Protein AF-A0A238BR36-F1 (afdb_monomer)

Mean predicted aligned error: 13.57 Å

Sequence (181 aa):
MKYSMKCLKSLHLNPPTDDFFYQTAFPIQFAVTIIGNALTLSVLLNQSMRNRIVLAVSAERLLIIKFPFRSLKQYHALGSVITIFVILAFTLMLTCFHHFSYRCATLWVCNMTQVYMKCLPVTWNWTEFGLVPHYQPSERFAFYINMSVIANAFIGVIIPVFVVAFLNVYLIRLLQIRTEQ

Organism: NCBI:txid387005

pLDDT: mean 71.22, std 11.82, range [41.75, 90.25]

Secondary structure (DSSP, 8-state):
-TTTTS-GGG---S-HHHHHIIIIIHHHHHHHHHHHHHHHHHHHH-SSSTTTHHHHHHHHHHHHHHTT-----S-HHHHHHHHHHHHHHHHHHHHHHHHHHEEEEEEEETTTTEEEEEEEETTS-GGGGT-TT--PPPHHHHHHHHHHHHHHHIIIIIHHHHHHHHHHHHHHHHHHHHH--

Radius of gyration: 24.51 Å; Cα contacts (8 Å, |Δi|>4): 108; chains: 1; bounding box: 55×37×65 Å

Solvent-accessible surface area (backbone atoms only — not comparable to full-atom values): 10585 Å² total; per-residue (Å²): 96,82,54,29,73,46,38,73,89,76,57,77,83,68,62,78,68,57,56,50,45,61,73,49,52,46,56,53,54,50,51,53,49,50,53,53,51,48,51,52,49,55,49,71,72,37,85,86,65,54,84,54,67,48,48,54,61,45,43,54,54,40,43,69,68,37,61,81,58,86,78,75,79,94,72,49,68,67,57,48,52,52,49,52,50,51,52,50,53,51,51,47,62,58,48,51,56,62,70,71,40,48,45,74,48,81,42,51,21,39,74,71,74,38,83,45,77,49,73,43,55,57,81,53,74,56,66,68,73,50,48,82,81,68,82,74,67,51,70,69,55,46,51,48,54,54,51,42,56,51,48,39,50,42,64,71,46,50,50,54,52,51,52,52,51,52,47,52,53,51,46,53,55,54,49,54,60,61,72,80,107

Foldseek 3Di:
DVFAAADPVRCPPDDPVVCCCVVPVVVVVVVCVVVVVVVLVVQVPDPPNCDPPNCVVVVVVCCLVCLVPVDDPDPPDVVVVVVVVVVVVVVCVLCVLVVVQKDKDWANHNNNPDIDIDIDGLQDDVVVSVPPDDPRDDPVSVVVSVVSVVVCCCVVPVVSVVVSVVSVVVVVVVVVVVVVD

Nearest PDB structures (foldseek):
  8xgr-assembly1_R  TM=6.211E-01  e=1.715E+00  Homo sapiens
  8wz2-assembly1_R  TM=4.022E-01  e=5.453E+00  Homo sapiens
  9brq-assembly1_7  TM=1.878E-01  e=4.543E+00  Mus musculus

Structure (mmCIF, N/CA/C/O backbone):
data_AF-A0A238BR36-F1
#
_entry.id   AF-A0A238BR36-F1
#
loop_
_atom_site.group_PDB
_atom_site.id
_atom_site.type_symbol
_atom_site.label_atom_id
_atom_site.label_alt_id
_atom_site.label_comp_id
_atom_site.label_asym_id
_atom_site.label_entity_id
_atom_site.label_seq_id
_atom_site.pdbx_PDB_ins_code
_atom_site.Cartn_x
_atom_site.Cartn_y
_atom_site.Cartn_z
_atom_site.occupancy
_atom_site.B_iso_or_equiv
_atom_site.auth_seq_id
_atom_site.auth_comp_id
_atom_site.auth_asym_id
_atom_site.auth_atom_id
_atom_site.pdbx_PDB_model_num
ATOM 1 N N . MET A 1 1 ? 14.001 -0.538 -31.384 1.00 49.72 1 MET A N 1
ATOM 2 C CA . MET A 1 1 ? 14.193 0.887 -31.764 1.00 49.72 1 MET A CA 1
ATOM 3 C C . MET A 1 1 ? 12.895 1.687 -31.992 1.00 49.72 1 MET A C 1
ATOM 5 O O . MET A 1 1 ? 12.974 2.840 -32.390 1.00 49.72 1 MET A O 1
ATOM 9 N N . LYS A 1 2 ? 11.694 1.164 -31.688 1.00 57.66 2 LYS A N 1
ATOM 10 C CA . LYS A 1 2 ? 10.411 1.831 -32.013 1.00 57.66 2 LYS A CA 1
ATOM 11 C C . LYS A 1 2 ? 10.150 3.146 -31.243 1.00 57.66 2 LYS A C 1
ATOM 13 O O . LYS A 1 2 ? 9.408 3.993 -31.728 1.00 57.66 2 LYS A O 1
ATOM 18 N N . TYR A 1 3 ? 10.775 3.331 -30.073 1.00 60.66 3 TYR A N 1
ATOM 19 C CA . TYR A 1 3 ? 10.571 4.494 -29.192 1.00 60.66 3 TYR A CA 1
ATOM 20 C C . TYR A 1 3 ? 11.642 5.592 -29.299 1.00 60.66 3 TYR A C 1
ATOM 22 O O . TYR A 1 3 ? 11.365 6.728 -28.935 1.00 60.66 3 TYR A O 1
ATOM 30 N N . SER A 1 4 ? 12.831 5.297 -29.839 1.00 60.44 4 SER A N 1
ATOM 31 C CA . SER A 1 4 ? 13.950 6.260 -29.901 1.00 60.44 4 SER A CA 1
ATOM 32 C C . SER A 1 4 ? 13.667 7.462 -30.819 1.00 60.44 4 SER A C 1
ATOM 34 O O . SER A 1 4 ? 14.173 8.563 -30.609 1.00 60.44 4 SER A O 1
ATOM 36 N N . MET A 1 5 ? 12.793 7.269 -31.811 1.00 59.19 5 MET A N 1
ATOM 37 C CA . MET A 1 5 ? 12.455 8.278 -32.817 1.00 59.19 5 MET A CA 1
ATOM 38 C C . MET A 1 5 ? 11.311 9.215 -32.391 1.00 59.19 5 MET A C 1
ATOM 40 O O . MET A 1 5 ? 11.115 10.261 -33.002 1.00 59.19 5 MET A O 1
ATOM 44 N N . LYS A 1 6 ? 10.549 8.867 -31.344 1.00 72.50 6 LYS A N 1
ATOM 45 C CA . LYS A 1 6 ? 9.458 9.710 -30.834 1.00 72.50 6 LYS A CA 1
ATOM 46 C C . LYS A 1 6 ? 10.001 10.668 -29.773 1.00 72.50 6 LYS A C 1
ATOM 48 O O . LYS A 1 6 ? 10.778 10.256 -28.920 1.00 72.50 6 LYS A O 1
ATOM 53 N N . CYS A 1 7 ? 9.597 11.936 -29.818 1.00 71.88 7 CYS A N 1
ATOM 54 C CA . CYS A 1 7 ? 9.987 12.943 -28.823 1.00 71.88 7 CYS A CA 1
ATOM 55 C C . CYS A 1 7 ? 8.960 13.011 -27.679 1.00 71.88 7 CYS A C 1
ATOM 57 O O . CYS A 1 7 ? 7.790 12.665 -27.868 1.00 71.88 7 CYS A O 1
ATOM 59 N N . LEU A 1 8 ? 9.382 13.494 -26.503 1.00 69.25 8 LEU A N 1
ATOM 60 C CA . LEU A 1 8 ? 8.583 13.496 -25.267 1.00 69.25 8 LEU A CA 1
ATOM 61 C C . LEU A 1 8 ? 7.186 14.117 -25.448 1.00 69.25 8 LEU A C 1
ATOM 63 O O . LEU A 1 8 ? 6.194 13.573 -24.979 1.00 69.25 8 LEU A O 1
ATOM 67 N N . LYS A 1 9 ? 7.098 15.206 -26.219 1.00 6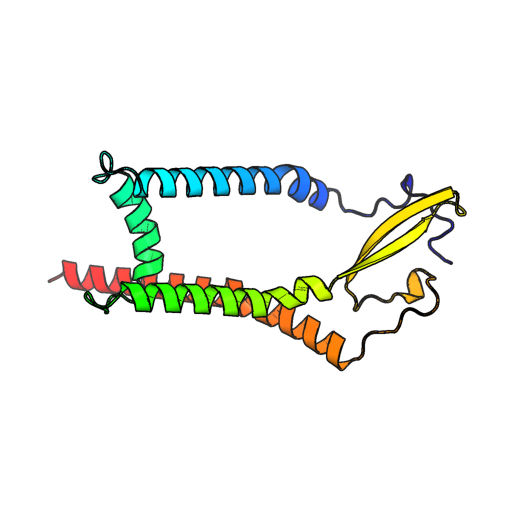5.25 9 LYS A N 1
ATOM 68 C CA . LYS A 1 9 ? 5.853 15.939 -26.505 1.00 65.25 9 LYS A CA 1
ATOM 69 C C . LYS A 1 9 ? 4.815 15.124 -27.294 1.00 65.25 9 LYS A C 1
ATOM 71 O O . LYS A 1 9 ? 3.630 15.420 -27.232 1.00 65.25 9 LYS A O 1
ATOM 76 N N . SER A 1 10 ? 5.254 14.104 -28.035 1.00 60.91 10 SER A N 1
ATOM 77 C CA . SER A 1 10 ? 4.385 13.186 -28.784 1.00 60.91 10 SER A CA 1
ATOM 78 C C . SER A 1 10 ? 4.021 11.931 -27.979 1.00 60.91 10 SER A C 1
ATOM 80 O O . SER A 1 10 ? 3.046 11.257 -28.312 1.00 60.91 10 SER A O 1
ATOM 82 N N . LEU A 1 11 ? 4.768 11.621 -26.914 1.00 63.41 11 LEU A N 1
ATOM 83 C CA . LEU A 1 11 ? 4.421 10.604 -25.922 1.00 63.41 11 LEU A CA 1
ATOM 84 C C . LEU A 1 11 ? 3.476 11.228 -24.876 1.00 63.41 11 LEU A C 1
ATOM 86 O O . LEU A 1 11 ? 3.848 11.450 -23.728 1.00 63.41 11 LEU A O 1
ATOM 90 N N . HIS A 1 12 ? 2.236 11.520 -25.266 1.00 55.22 12 HIS A N 1
ATOM 91 C CA . HIS A 1 12 ? 1.182 11.898 -24.319 1.00 55.22 12 HIS A CA 1
ATOM 92 C C . HIS A 1 12 ? 0.743 10.642 -23.542 1.00 55.22 12 HIS A C 1
ATOM 94 O O . HIS A 1 12 ? -0.234 9.986 -23.893 1.00 55.22 12 HIS A O 1
ATOM 100 N N . LEU A 1 13 ? 1.565 10.214 -22.578 1.00 57.53 13 LEU A N 1
ATOM 101 C CA . LEU A 1 13 ? 1.552 8.839 -22.057 1.00 57.53 13 LEU A CA 1
ATOM 102 C C . LEU A 1 13 ? 0.729 8.616 -20.782 1.00 57.53 13 LEU A C 1
ATOM 104 O O . LEU A 1 13 ? 0.684 7.479 -20.320 1.00 57.53 13 LEU A O 1
ATOM 108 N N . ASN A 1 14 ? 0.094 9.655 -20.237 1.00 55.59 14 ASN A N 1
ATOM 109 C CA . ASN A 1 14 ? -0.903 9.516 -19.177 1.00 55.59 14 ASN A CA 1
ATOM 110 C C . ASN A 1 14 ? -2.268 9.979 -19.711 1.00 55.59 14 ASN A C 1
ATOM 112 O O . ASN A 1 14 ? -2.334 11.028 -20.367 1.00 55.59 14 ASN A O 1
ATOM 116 N N . PRO A 1 15 ? -3.353 9.224 -19.468 1.00 58.53 15 PRO A N 1
ATOM 117 C CA . PRO A 1 15 ? -4.695 9.722 -19.714 1.00 58.53 15 PRO A CA 1
ATOM 118 C C . PRO A 1 15 ? -4.953 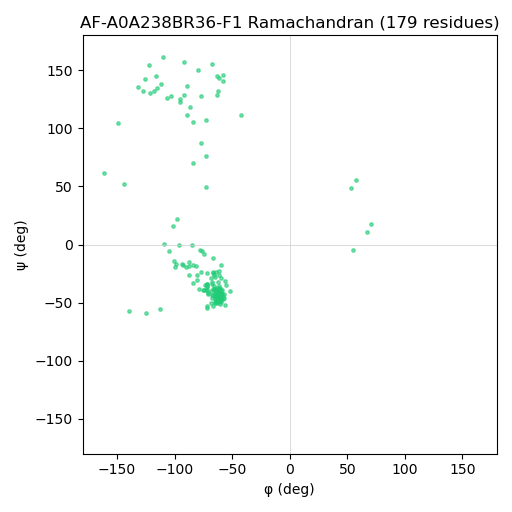10.931 -18.792 1.00 58.53 15 PRO A C 1
ATOM 120 O O . PRO A 1 15 ? -4.470 10.958 -17.659 1.00 58.53 15 PRO A O 1
ATOM 123 N N . PRO A 1 16 ? -5.713 11.943 -19.246 1.00 57.69 16 PRO A N 1
ATOM 124 C CA . PRO A 1 16 ? -5.944 13.183 -18.492 1.00 57.69 16 PRO A CA 1
ATOM 125 C C . PRO A 1 16 ? -6.617 12.957 -17.127 1.00 57.69 16 PRO A C 1
ATOM 127 O O . PRO A 1 16 ? -6.569 13.820 -16.256 1.00 57.69 16 PRO A O 1
ATOM 130 N N . THR A 1 17 ? -7.233 11.791 -16.929 1.00 58.72 17 THR A N 1
ATOM 131 C CA . THR A 1 17 ? -7.853 11.373 -15.672 1.00 58.72 17 THR A CA 1
ATOM 132 C C . THR A 1 17 ? -6.832 11.129 -14.568 1.00 58.72 17 THR A C 1
ATOM 134 O O . THR A 1 17 ? -7.069 11.525 -13.431 1.00 58.72 17 THR A O 1
ATOM 137 N N . ASP A 1 18 ? -5.685 10.529 -14.884 1.00 62.88 18 ASP A N 1
ATOM 138 C CA . ASP A 1 18 ? -4.705 10.130 -13.870 1.00 62.88 18 ASP A CA 1
ATOM 139 C C . ASP A 1 18 ? -4.009 11.363 -13.282 1.00 62.88 18 ASP A C 1
ATOM 141 O O . ASP A 1 18 ? -3.769 11.441 -12.079 1.00 62.88 18 ASP A O 1
ATOM 145 N N . ASP A 1 19 ? -3.772 12.377 -14.115 1.00 66.50 19 ASP A N 1
ATOM 146 C CA . ASP A 1 19 ? -3.087 13.605 -13.711 1.00 66.50 19 ASP A CA 1
ATOM 147 C C . ASP A 1 19 ? -3.892 14.390 -12.660 1.00 66.50 19 ASP A C 1
ATOM 149 O O . ASP A 1 19 ? -3.330 14.858 -11.668 1.00 66.50 19 ASP A O 1
ATOM 153 N N . PHE A 1 20 ? -5.226 14.438 -12.791 1.00 71.62 20 PHE A N 1
ATOM 154 C CA . PHE A 1 20 ? -6.103 15.062 -11.793 1.00 71.62 20 PHE A CA 1
ATOM 155 C C . PHE A 1 20 ? -6.067 14.329 -10.443 1.00 71.62 20 PHE A C 1
ATOM 157 O O . PHE A 1 20 ? -5.965 14.964 -9.388 1.00 71.62 20 PHE A O 1
ATOM 164 N N . PHE A 1 21 ? -6.111 12.993 -10.457 1.00 72.62 21 PHE A N 1
ATOM 165 C CA . PHE A 1 21 ? -6.059 12.194 -9.230 1.00 72.62 21 PHE A CA 1
ATOM 166 C C . PHE A 1 21 ? -4.725 12.365 -8.491 1.00 72.62 21 PHE A C 1
ATOM 168 O O . PHE A 1 21 ? -4.724 12.565 -7.272 1.00 72.62 21 PHE A O 1
ATOM 175 N N . TYR A 1 22 ? -3.600 12.338 -9.210 1.00 73.38 22 TYR A N 1
ATOM 176 C CA . TYR A 1 22 ? -2.276 12.464 -8.597 1.00 73.38 22 TYR A CA 1
ATOM 177 C C . TYR A 1 22 ? -1.939 13.897 -8.171 1.00 73.38 22 TYR A C 1
ATOM 179 O O . TYR A 1 22 ? -1.360 14.078 -7.099 1.00 73.38 22 TYR A O 1
ATOM 187 N N . GLN A 1 23 ? -2.312 14.917 -8.951 1.00 78.12 23 GLN A N 1
ATOM 188 C CA . GLN A 1 23 ? -2.014 16.310 -8.597 1.00 78.12 23 GLN A CA 1
ATOM 189 C C . GLN A 1 23 ? -2.980 16.907 -7.572 1.00 78.12 23 GLN A C 1
ATOM 191 O O . GLN A 1 23 ? -2.567 17.774 -6.808 1.00 78.12 23 GLN A O 1
ATOM 196 N N . THR A 1 24 ? -4.249 16.480 -7.546 1.00 75.88 24 THR A N 1
ATOM 197 C CA . THR A 1 24 ? -5.285 17.138 -6.726 1.00 75.88 24 THR A CA 1
ATOM 198 C C . THR A 1 24 ? -5.771 16.256 -5.583 1.00 75.88 24 THR A C 1
ATOM 200 O O . THR A 1 24 ? -5.700 16.652 -4.421 1.00 75.88 24 THR A O 1
ATOM 203 N N . ALA A 1 25 ? -6.243 15.042 -5.875 1.00 80.38 25 ALA A N 1
ATOM 204 C CA . ALA A 1 25 ? -6.874 14.201 -4.856 1.00 80.38 25 ALA A CA 1
ATOM 205 C C . ALA A 1 25 ? -5.861 13.665 -3.829 1.00 80.38 25 ALA A C 1
ATOM 207 O O . ALA A 1 25 ? -6.119 13.694 -2.623 1.00 80.38 25 ALA A O 1
ATOM 208 N N . PHE A 1 26 ? -4.689 13.222 -4.292 1.00 80.12 26 PHE A N 1
ATOM 209 C CA . PHE A 1 26 ? -3.647 12.666 -3.429 1.00 80.12 26 PHE A CA 1
ATOM 210 C C . PHE A 1 26 ? -3.120 13.642 -2.354 1.00 80.12 26 PHE A C 1
ATOM 212 O O . PHE A 1 26 ? -3.132 13.271 -1.176 1.00 80.12 26 PHE A O 1
ATOM 219 N N . PRO A 1 27 ? -2.699 14.885 -2.676 1.00 83.31 27 PRO A N 1
ATOM 220 C CA . PRO A 1 27 ? -2.193 15.806 -1.657 1.00 83.31 27 PRO A CA 1
ATOM 221 C C . PRO A 1 27 ? -3.268 16.239 -0.658 1.00 83.31 27 PRO A C 1
ATOM 223 O O . PRO A 1 27 ? -2.972 16.366 0.530 1.00 83.31 27 PRO A O 1
ATOM 226 N N . ILE A 1 28 ? -4.518 16.412 -1.103 1.00 81.75 28 ILE A N 1
ATOM 227 C CA . ILE A 1 28 ? -5.634 16.756 -0.212 1.00 81.75 28 ILE A CA 1
ATOM 228 C C . ILE A 1 28 ? -5.888 15.612 0.774 1.00 81.75 28 ILE A C 1
ATOM 230 O O . ILE A 1 28 ? -5.926 15.839 1.985 1.00 81.75 28 ILE A O 1
ATOM 234 N N . GLN A 1 29 ? -5.991 14.374 0.281 1.00 81.56 29 GLN A N 1
ATOM 235 C CA . GLN A 1 29 ? -6.185 13.196 1.128 1.00 81.56 29 GLN A CA 1
ATOM 236 C C . GLN A 1 29 ? -5.044 13.034 2.142 1.00 81.56 29 GLN A C 1
ATOM 238 O O . GLN A 1 29 ? -5.286 12.750 3.319 1.00 81.56 29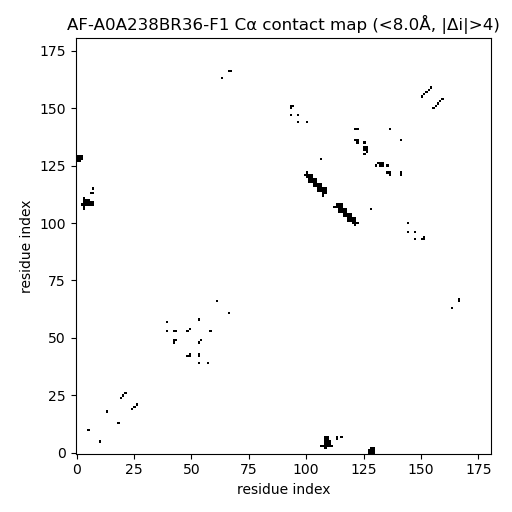 GLN A O 1
ATOM 243 N N . PHE A 1 30 ? -3.801 13.239 1.705 1.00 80.94 30 PHE A N 1
ATOM 244 C CA . PHE A 1 30 ? -2.623 13.167 2.563 1.00 80.94 30 PHE A CA 1
ATOM 245 C C . PHE A 1 30 ? -2.645 14.236 3.664 1.00 80.94 30 PHE A C 1
ATOM 247 O O . PHE A 1 30 ? -2.471 13.906 4.839 1.00 80.94 30 PHE A O 1
ATOM 254 N N . ALA A 1 31 ? -2.934 15.494 3.312 1.00 80.19 31 ALA A N 1
ATOM 255 C CA . ALA A 1 31 ? -3.015 16.598 4.266 1.00 80.19 31 ALA A CA 1
ATOM 256 C C . ALA A 1 31 ? -4.103 16.359 5.323 1.00 80.19 31 ALA A C 1
ATOM 258 O O . ALA A 1 31 ? -3.828 16.450 6.522 1.00 80.19 31 ALA A O 1
ATOM 259 N N . VAL A 1 32 ? -5.311 15.974 4.898 1.00 78.62 32 VAL A N 1
ATOM 260 C CA . VAL A 1 32 ? -6.424 15.652 5.809 1.00 78.62 32 VAL A CA 1
ATOM 261 C C . VAL A 1 32 ? -6.050 14.500 6.746 1.00 78.62 32 VAL A C 1
ATOM 263 O O . VAL A 1 32 ? -6.310 14.569 7.949 1.00 78.62 32 VAL A O 1
ATOM 266 N N . THR A 1 33 ? 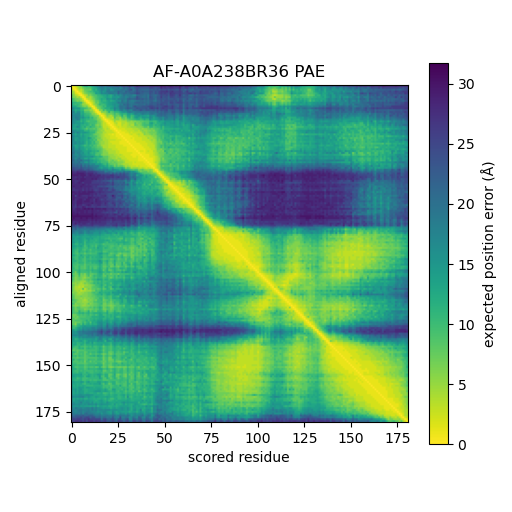-5.386 13.465 6.222 1.00 79.44 33 THR A N 1
ATOM 267 C CA . THR A 1 33 ? -4.967 12.298 7.011 1.00 79.44 33 THR A CA 1
ATOM 268 C C . THR A 1 33 ? -3.928 12.671 8.070 1.00 79.44 33 THR A C 1
ATOM 270 O O . THR A 1 33 ? -4.077 12.287 9.233 1.00 79.44 33 THR A O 1
ATOM 273 N N . ILE A 1 34 ? -2.893 13.435 7.707 1.00 77.56 34 ILE A N 1
ATOM 274 C CA . ILE A 1 34 ? -1.851 13.861 8.652 1.00 77.56 34 ILE A CA 1
ATOM 275 C C . ILE A 1 34 ? -2.428 14.780 9.720 1.00 77.56 34 ILE A C 1
ATOM 277 O O . ILE A 1 34 ? -2.221 14.522 10.905 1.00 77.56 34 ILE A O 1
ATOM 281 N N . ILE A 1 35 ? -3.171 15.814 9.323 1.00 82.69 35 ILE A N 1
ATOM 282 C CA . ILE A 1 35 ? -3.746 16.786 10.259 1.00 82.69 35 ILE A CA 1
ATOM 283 C C . ILE A 1 35 ? -4.698 16.076 11.227 1.00 82.69 35 ILE A C 1
ATOM 285 O O . ILE A 1 35 ? -4.580 16.247 12.439 1.00 82.69 35 ILE A O 1
ATOM 289 N N . GLY A 1 36 ? -5.588 15.218 10.719 1.00 75.06 36 GLY A N 1
ATOM 290 C CA . GLY A 1 36 ? -6.531 14.469 11.549 1.00 75.06 36 GLY A CA 1
ATOM 291 C C . GLY A 1 36 ? -5.844 13.531 12.548 1.00 75.06 36 GLY A C 1
ATOM 292 O O . GLY A 1 36 ? -6.219 13.490 13.724 1.00 75.06 36 GLY A O 1
ATOM 293 N N . ASN A 1 37 ? -4.812 12.799 12.117 1.00 75.88 37 ASN A N 1
ATOM 294 C CA . ASN A 1 37 ? -4.078 11.885 12.996 1.00 75.88 37 ASN A CA 1
ATOM 295 C C . ASN A 1 37 ? -3.198 12.631 14.012 1.00 75.88 37 ASN A C 1
ATOM 297 O O . ASN A 1 37 ? -3.161 12.231 15.177 1.00 75.88 37 ASN A O 1
ATOM 301 N N . ALA A 1 38 ? -2.553 13.732 13.616 1.00 73.81 38 ALA A N 1
ATOM 302 C CA . ALA A 1 38 ? -1.770 14.581 14.513 1.00 73.81 38 ALA A CA 1
ATOM 303 C C . ALA A 1 38 ? -2.655 15.221 15.589 1.00 73.81 38 ALA A C 1
ATOM 305 O O . ALA A 1 38 ? -2.343 15.110 16.771 1.00 73.81 38 ALA A O 1
ATOM 306 N N . LEU A 1 39 ? -3.804 15.793 15.205 1.00 76.44 39 LEU A N 1
ATOM 307 C CA . LEU A 1 39 ? -4.789 16.328 16.150 1.00 76.44 39 LEU A CA 1
ATOM 308 C C . LEU A 1 39 ? -5.264 15.252 17.130 1.00 76.44 39 LEU A C 1
ATOM 310 O O . LEU A 1 39 ? -5.302 15.492 18.335 1.00 76.44 39 LEU A O 1
ATOM 314 N N . THR A 1 40 ? -5.566 14.049 16.634 1.00 72.69 40 THR A N 1
ATOM 315 C CA . THR A 1 40 ? -5.969 12.918 17.483 1.00 72.69 40 THR A CA 1
ATOM 316 C C . THR A 1 40 ? -4.872 12.562 18.493 1.00 72.69 40 THR A C 1
ATOM 318 O O . THR A 1 40 ? -5.166 12.383 19.674 1.00 72.69 40 THR A O 1
ATOM 321 N N . LEU A 1 41 ? -3.606 12.510 18.067 1.00 71.69 41 LEU A N 1
ATOM 322 C CA . LEU A 1 41 ? -2.467 12.212 1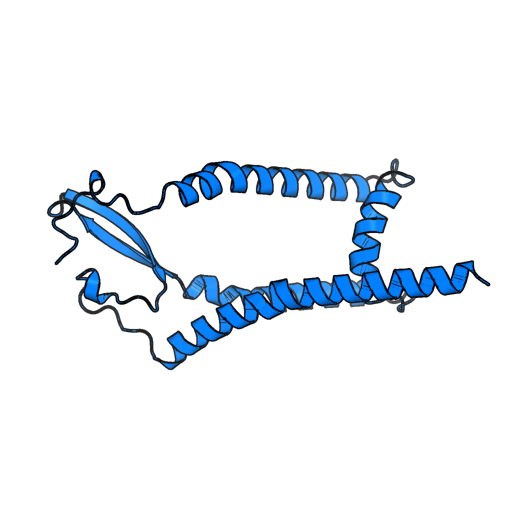8.938 1.00 71.69 41 LEU A CA 1
ATOM 323 C C . LEU A 1 41 ? -2.218 13.328 19.968 1.00 71.69 41 LEU A C 1
ATOM 325 O O . LEU A 1 41 ? -2.082 13.040 21.154 1.00 71.69 41 LEU A O 1
ATOM 329 N N . SER A 1 42 ? -2.225 14.597 19.553 1.00 72.62 42 SER A N 1
ATOM 330 C CA . SER A 1 42 ? -2.074 15.752 20.450 1.00 72.62 42 SER A CA 1
ATOM 331 C C . SER A 1 42 ? -3.168 15.796 21.516 1.00 72.62 42 SER A C 1
ATOM 333 O O . SER A 1 42 ? -2.903 16.104 22.677 1.00 72.62 42 SER A O 1
ATOM 335 N N . VAL A 1 43 ? -4.397 15.447 21.140 1.00 66.94 43 VAL A N 1
ATOM 336 C CA . VAL A 1 43 ? -5.541 15.385 22.050 1.00 66.94 43 VAL A CA 1
ATOM 337 C C . VAL A 1 43 ? -5.451 14.188 23.007 1.00 66.94 43 VAL A C 1
ATOM 339 O O . VAL A 1 43 ? -5.798 14.332 24.177 1.00 66.94 43 VAL A O 1
ATOM 342 N N . LEU A 1 44 ? -4.943 13.033 22.557 1.00 64.25 44 LEU A N 1
ATOM 343 C CA . LEU A 1 44 ? -4.675 11.874 23.423 1.00 64.25 44 LEU A CA 1
ATOM 344 C C . LEU A 1 44 ? -3.542 12.134 24.430 1.00 64.25 44 LEU A C 1
ATOM 346 O O . LEU A 1 44 ? -3.594 11.625 25.550 1.00 64.25 44 LEU A O 1
ATOM 350 N N . LEU A 1 45 ? -2.537 12.924 24.045 1.00 64.88 45 LEU A N 1
ATOM 351 C CA . LEU A 1 45 ? -1.397 13.281 24.896 1.00 64.88 45 LEU A CA 1
ATOM 352 C C . LEU A 1 45 ? -1.704 14.432 25.871 1.00 64.88 45 LEU A C 1
ATOM 354 O O . LEU A 1 45 ? -1.004 14.584 26.871 1.00 64.88 45 LEU A O 1
ATOM 358 N N . ASN A 1 46 ? -2.752 15.227 25.627 1.00 69.88 46 ASN A N 1
ATOM 359 C CA . ASN A 1 46 ? -3.125 16.344 26.494 1.00 69.88 46 ASN A CA 1
ATOM 360 C C . ASN A 1 46 ? -4.042 15.890 27.648 1.00 69.88 46 ASN A C 1
ATOM 362 O O . ASN A 1 46 ? -5.170 15.439 27.436 1.00 69.88 46 ASN A O 1
ATOM 366 N N . GLN A 1 47 ? -3.594 16.055 28.900 1.00 57.72 47 GLN A N 1
ATOM 367 C CA . GLN A 1 47 ? -4.345 15.606 30.081 1.00 57.72 47 GLN A CA 1
ATOM 368 C C . GLN A 1 47 ? -5.661 16.369 30.323 1.00 57.72 47 GLN A C 1
ATOM 370 O O . GLN A 1 47 ? -6.554 15.797 30.954 1.00 57.72 47 GLN A O 1
ATOM 375 N N . SER A 1 48 ? -5.783 17.607 29.825 1.00 59.88 48 SER A N 1
ATOM 376 C CA . SER A 1 48 ? -6.843 18.565 30.191 1.00 59.88 48 SER A CA 1
ATOM 377 C C . SER A 1 48 ? -8.165 18.393 29.415 1.00 59.88 48 SER A C 1
ATOM 379 O O . SER A 1 48 ? -9.246 18.557 29.972 1.00 59.88 48 SER A O 1
ATOM 381 N N . MET A 1 49 ? -8.120 17.969 28.144 1.00 53.31 49 MET A N 1
ATOM 382 C CA . MET A 1 49 ? -9.294 17.960 27.240 1.00 53.31 49 MET A CA 1
ATOM 383 C C . MET A 1 49 ? -9.951 16.579 27.072 1.00 53.31 49 MET A C 1
ATOM 385 O O . MET A 1 49 ? -10.732 16.349 26.147 1.00 53.31 49 MET A O 1
ATOM 389 N N . ARG A 1 50 ? -9.644 15.637 27.970 1.00 53.06 50 ARG A N 1
ATOM 390 C CA . ARG A 1 50 ? -9.876 14.194 27.786 1.00 53.06 50 ARG A CA 1
ATOM 391 C C . ARG A 1 50 ? -11.342 13.742 27.733 1.00 53.06 50 ARG A C 1
ATOM 393 O O . ARG A 1 50 ? -11.588 12.595 27.382 1.00 53.06 50 ARG A O 1
ATOM 400 N N . ASN A 1 51 ? -12.315 14.587 28.085 1.00 55.34 51 ASN A N 1
ATOM 401 C CA . ASN A 1 51 ? -13.590 14.063 28.590 1.00 55.34 51 ASN A CA 1
ATOM 402 C C . ASN A 1 51 ? -14.802 14.097 27.637 1.00 55.34 51 ASN A C 1
ATOM 404 O O . ASN A 1 51 ? -15.840 13.562 28.011 1.00 55.34 51 ASN A O 1
ATOM 408 N N . ARG A 1 52 ? -14.739 14.692 26.429 1.00 55.81 52 ARG A N 1
ATOM 409 C CA . ARG A 1 52 ? -15.925 14.731 25.526 1.00 55.81 52 ARG A CA 1
ATOM 410 C C . ARG A 1 52 ? -15.640 14.492 24.039 1.00 55.81 52 ARG A C 1
ATOM 412 O O . ARG A 1 52 ? -16.170 13.545 23.472 1.00 55.81 52 ARG A O 1
ATOM 419 N N . ILE A 1 53 ? -14.773 15.289 23.412 1.00 53.12 53 ILE A N 1
ATOM 420 C CA . ILE A 1 53 ? -14.483 15.171 21.964 1.00 53.12 53 ILE A CA 1
ATOM 421 C C . ILE A 1 53 ? -13.605 13.945 21.676 1.00 53.12 53 ILE A C 1
ATOM 423 O O . ILE A 1 53 ? -13.846 13.197 20.730 1.00 53.12 53 ILE A O 1
ATOM 427 N N . VAL A 1 54 ? -12.633 13.694 22.557 1.00 55.38 54 VAL A N 1
ATOM 428 C CA . VAL A 1 54 ? -11.770 12.505 22.507 1.00 55.38 54 VAL A CA 1
ATOM 429 C C . VAL A 1 54 ? -12.597 11.249 22.693 1.00 55.38 54 VAL A C 1
ATOM 431 O O . VAL A 1 54 ? -12.370 10.275 22.000 1.00 55.38 54 VAL A O 1
ATOM 434 N N . LEU A 1 55 ? -13.585 11.268 23.592 1.00 54.06 55 LEU A N 1
ATOM 435 C CA . LEU A 1 55 ? -14.408 10.094 23.841 1.00 54.06 55 LEU A CA 1
ATOM 436 C C . LEU A 1 55 ? -15.248 9.733 22.616 1.00 54.06 55 LEU A C 1
ATOM 438 O O . LEU A 1 55 ? -15.343 8.560 22.321 1.00 54.06 55 LEU A O 1
ATOM 442 N N . ALA A 1 56 ? -15.793 10.698 21.871 1.00 54.66 56 ALA A N 1
ATOM 443 C CA . ALA A 1 56 ? -16.597 10.415 20.680 1.00 54.66 56 ALA A CA 1
ATOM 444 C C . ALA A 1 56 ? -15.749 9.901 19.498 1.00 54.66 56 ALA A C 1
ATOM 446 O O . ALA A 1 56 ? -16.002 8.815 18.984 1.00 54.66 56 ALA A O 1
ATOM 447 N N . VAL A 1 57 ? -14.695 10.634 19.118 1.00 58.50 57 VAL A N 1
ATOM 448 C CA . VAL A 1 57 ? -13.837 10.281 17.967 1.00 58.50 57 VAL A CA 1
ATOM 449 C C . VAL A 1 57 ? -12.944 9.082 18.284 1.00 58.50 57 VAL A C 1
ATOM 451 O O . VAL A 1 57 ? -12.736 8.195 17.453 1.00 58.50 57 VAL A O 1
ATOM 454 N N . SER A 1 58 ? -12.416 9.028 19.510 1.00 55.00 58 SER A N 1
ATOM 455 C CA . SER A 1 58 ? -11.640 7.882 19.958 1.00 55.00 58 SER A CA 1
ATOM 456 C C . SER A 1 58 ? -12.551 6.696 20.225 1.00 55.00 58 SER A C 1
ATOM 458 O O . SER A 1 58 ? -12.107 5.630 19.865 1.00 55.00 58 SER A O 1
ATOM 460 N N . ALA A 1 59 ? -13.797 6.811 20.722 1.00 52.06 59 ALA A N 1
ATOM 461 C CA . ALA A 1 59 ? -14.709 5.657 20.801 1.00 52.06 59 ALA A CA 1
ATOM 462 C C . ALA A 1 59 ? -15.141 5.152 19.430 1.00 52.06 59 ALA A C 1
ATOM 464 O O . ALA A 1 59 ? -15.301 3.955 19.304 1.00 52.06 59 ALA A O 1
ATOM 465 N N . GLU A 1 60 ? -15.282 5.977 18.397 1.00 53.59 60 GLU A N 1
ATOM 466 C CA . GLU A 1 60 ? -15.559 5.475 17.045 1.00 53.59 60 GLU A CA 1
ATOM 467 C C . GLU A 1 60 ? -14.390 4.613 16.530 1.00 53.59 60 GLU A C 1
ATOM 469 O O . GLU A 1 60 ? -14.569 3.451 16.157 1.00 53.59 60 GLU A O 1
ATOM 474 N N . ARG A 1 61 ? -13.157 5.132 16.625 1.00 60.19 61 ARG A N 1
ATOM 475 C CA . ARG A 1 61 ? -11.941 4.405 16.214 1.00 60.19 61 ARG A CA 1
ATOM 476 C C . ARG A 1 61 ? -11.579 3.256 17.167 1.00 60.19 61 ARG A C 1
ATOM 478 O O . ARG A 1 61 ? -11.107 2.216 16.718 1.00 60.19 61 ARG A O 1
ATOM 485 N N . LEU A 1 62 ? -11.833 3.398 18.470 1.00 52.00 62 LEU A N 1
ATOM 486 C CA . LEU A 1 62 ? -11.700 2.337 19.472 1.00 52.00 62 LEU A CA 1
ATOM 487 C C . LEU A 1 62 ? -12.799 1.313 19.319 1.00 52.00 62 LEU A C 1
ATOM 489 O O . LEU A 1 62 ? -12.516 0.170 19.592 1.00 52.00 62 LEU A O 1
ATOM 493 N N . LEU A 1 63 ? -14.023 1.648 18.930 1.00 52.72 63 LEU A N 1
ATOM 494 C CA . LEU A 1 63 ? -15.038 0.642 18.655 1.00 52.72 63 LEU A CA 1
ATOM 495 C C . LEU A 1 63 ? -14.545 -0.173 17.472 1.00 52.72 63 LEU A C 1
ATOM 497 O O . LEU A 1 63 ? -14.388 -1.362 17.644 1.00 52.72 63 LEU A O 1
ATOM 501 N N . ILE A 1 64 ? -14.095 0.429 16.375 1.00 54.25 64 ILE A N 1
ATOM 502 C CA . ILE A 1 64 ? -13.558 -0.326 15.228 1.00 54.25 64 ILE A CA 1
ATOM 503 C C . ILE A 1 64 ? -12.331 -1.196 15.597 1.00 54.25 64 ILE A C 1
ATOM 505 O O . ILE A 1 64 ? -12.239 -2.334 15.143 1.00 54.25 64 ILE A O 1
ATOM 509 N N . ILE A 1 65 ? -11.414 -0.721 16.454 1.00 53.12 65 ILE A N 1
ATOM 510 C CA . ILE A 1 65 ? -10.186 -1.456 16.849 1.00 53.12 65 ILE A CA 1
ATOM 511 C C . ILE A 1 65 ? -10.392 -2.403 18.055 1.00 53.12 65 ILE A C 1
ATOM 513 O O . ILE A 1 65 ? -9.689 -3.403 18.187 1.00 53.12 65 ILE A O 1
ATOM 517 N N . LYS A 1 66 ? -11.359 -2.132 18.941 1.00 48.31 66 LYS A N 1
ATOM 518 C CA . LYS A 1 66 ? -11.687 -2.905 20.164 1.00 48.31 66 LYS A CA 1
ATOM 519 C C . LYS A 1 66 ? -12.874 -3.851 19.950 1.00 48.31 66 LYS A C 1
ATOM 521 O O . LYS A 1 66 ? -13.009 -4.794 20.726 1.00 48.31 66 LYS A O 1
ATOM 526 N N . PHE A 1 67 ? -13.686 -3.669 18.900 1.00 50.38 67 PHE A N 1
ATOM 527 C CA . PHE A 1 67 ? -14.727 -4.619 18.476 1.00 50.38 67 PHE A CA 1
ATOM 528 C C . PHE A 1 67 ? -14.279 -5.910 17.778 1.00 50.38 67 PHE A C 1
ATOM 530 O O . PHE A 1 67 ? -15.137 -6.780 17.667 1.00 50.38 67 PHE A O 1
ATOM 537 N N . PRO A 1 68 ? -13.013 -6.149 17.389 1.00 49.81 68 PRO A N 1
ATOM 538 C CA . PRO A 1 68 ? -12.561 -7.511 17.118 1.00 49.81 68 PRO A CA 1
ATOM 539 C C . PRO A 1 68 ? -12.128 -8.259 18.395 1.00 49.81 68 PRO A C 1
ATOM 541 O O . PRO A 1 68 ? -12.083 -9.482 18.384 1.00 49.81 68 PRO A O 1
ATOM 544 N N . PHE A 1 69 ? -11.854 -7.570 19.516 1.00 48.62 69 PHE A N 1
ATOM 545 C CA . PHE A 1 69 ? -11.290 -8.185 20.733 1.00 48.62 69 PHE A CA 1
ATOM 546 C C . PHE A 1 69 ? -11.825 -7.567 22.038 1.00 48.62 69 PHE A C 1
ATOM 548 O O . PHE A 1 69 ? -11.070 -7.207 22.944 1.00 48.62 69 PHE A O 1
ATOM 555 N N . ARG A 1 70 ? -13.151 -7.468 22.196 1.00 48.50 70 ARG A N 1
ATOM 556 C CA . ARG A 1 70 ? -13.792 -7.072 23.468 1.00 48.50 70 ARG A CA 1
ATOM 557 C C . ARG A 1 70 ? -13.712 -8.195 24.520 1.00 48.50 70 ARG A C 1
ATOM 559 O O . ARG A 1 70 ? -14.720 -8.555 25.115 1.00 48.50 70 ARG A O 1
ATOM 566 N N . SER A 1 71 ? -12.533 -8.772 24.752 1.00 41.75 71 SER A N 1
ATOM 567 C CA . SER A 1 71 ? -12.318 -9.743 25.828 1.00 41.75 71 SER A CA 1
ATOM 568 C C . SER A 1 71 ? -10.843 -9.911 26.192 1.00 41.75 71 SER A C 1
ATOM 570 O O . SER A 1 71 ? -10.329 -11.012 26.100 1.00 41.75 71 SER A O 1
ATOM 572 N N . LEU A 1 72 ? -10.149 -8.873 26.659 1.00 53.41 72 LEU A N 1
ATOM 573 C CA . LEU A 1 72 ? -8.937 -9.086 27.461 1.00 53.41 72 LEU A CA 1
ATOM 574 C C . LEU A 1 72 ? -8.787 -7.926 28.459 1.00 53.41 72 LEU A C 1
ATOM 576 O O . LEU A 1 72 ? -8.493 -6.775 28.141 1.00 53.41 72 LEU A O 1
ATOM 580 N N . LYS A 1 73 ? -9.101 -8.253 29.706 1.00 49.75 73 LYS A N 1
ATOM 581 C CA . LYS A 1 73 ? -9.071 -7.402 30.893 1.00 49.75 73 LYS A CA 1
ATOM 582 C C . LYS A 1 73 ? -7.611 -7.252 31.354 1.00 49.75 73 LYS A C 1
ATOM 584 O O . LYS A 1 73 ? -6.928 -8.251 31.522 1.00 49.75 73 LYS A O 1
ATOM 589 N N . GLN A 1 74 ? -7.151 -6.014 31.551 1.00 47.44 74 GLN A N 1
ATOM 590 C CA . GLN A 1 74 ? -5.998 -5.575 32.370 1.00 47.44 74 GLN A CA 1
ATOM 591 C C . GLN A 1 74 ? -4.579 -6.178 32.137 1.00 47.44 74 GLN A C 1
ATOM 593 O O . GLN A 1 74 ? -3.633 -5.657 32.714 1.00 47.44 74 GLN A O 1
ATOM 598 N N . TYR A 1 75 ? -4.359 -7.172 31.265 1.00 48.81 75 TYR A N 1
ATOM 599 C CA . TYR A 1 75 ? -3.033 -7.800 31.027 1.00 48.81 75 TYR A CA 1
ATOM 600 C C . TYR A 1 75 ? -2.273 -7.256 29.783 1.00 48.81 75 TYR A C 1
ATOM 602 O O . TYR A 1 75 ? -1.437 -7.935 29.191 1.00 48.81 75 TYR A O 1
ATOM 610 N N . HIS A 1 76 ? -2.598 -6.041 29.318 1.00 60.81 76 HIS A N 1
ATOM 611 C CA . HIS A 1 76 ? -2.623 -5.732 27.876 1.00 60.81 76 HIS A CA 1
ATOM 612 C C . HIS A 1 76 ? -1.534 -4.809 27.296 1.00 60.81 76 HIS A C 1
ATOM 614 O O . HIS A 1 76 ? -1.578 -4.548 26.097 1.00 60.81 76 HIS A O 1
ATOM 620 N N . ALA A 1 77 ? -0.575 -4.289 28.072 1.00 63.19 77 ALA A N 1
ATOM 621 C CA . ALA A 1 77 ? 0.430 -3.365 27.516 1.00 63.19 77 ALA A CA 1
ATOM 622 C C . ALA A 1 77 ? 1.443 -4.093 26.611 1.00 63.19 77 ALA A C 1
ATOM 624 O O . ALA A 1 77 ? 1.561 -3.771 25.432 1.00 63.19 77 ALA A O 1
ATOM 625 N N . LEU A 1 78 ? 2.101 -5.140 27.125 1.00 68.50 78 LEU A N 1
ATOM 626 C CA . LEU A 1 78 ? 3.038 -5.958 26.342 1.00 68.50 78 LEU A CA 1
ATOM 627 C C . LEU A 1 78 ? 2.330 -6.718 25.212 1.00 68.50 78 LEU A C 1
ATOM 629 O O . LEU A 1 78 ? 2.817 -6.724 24.088 1.00 68.50 78 LEU A O 1
ATOM 633 N N . GLY A 1 79 ? 1.144 -7.281 25.471 1.00 69.06 79 GLY A N 1
ATOM 634 C CA . GLY A 1 79 ? 0.341 -7.947 24.438 1.00 69.06 79 GLY A CA 1
ATOM 635 C C . GLY A 1 79 ? -0.083 -7.005 23.304 1.00 69.06 79 GLY A C 1
ATOM 636 O O . GLY A 1 79 ? -0.039 -7.387 22.136 1.00 69.06 79 GLY A O 1
ATOM 637 N N . SER A 1 80 ? -0.421 -5.750 23.623 1.00 68.88 80 SER A N 1
ATOM 638 C CA . SER A 1 80 ? -0.714 -4.723 22.615 1.00 68.88 80 SER A CA 1
ATOM 639 C C . SER A 1 80 ? 0.529 -4.354 21.804 1.00 68.88 80 SER A C 1
ATOM 641 O O . SER A 1 80 ? 0.438 -4.254 20.584 1.00 68.88 80 SER A O 1
ATOM 643 N N . VAL A 1 81 ? 1.691 -4.184 22.444 1.00 70.94 81 VAL A N 1
ATOM 644 C CA . VAL A 1 81 ? 2.957 -3.893 21.743 1.00 70.94 81 VAL A CA 1
ATOM 645 C C . VAL A 1 81 ? 3.344 -5.038 20.805 1.00 70.94 81 VAL A C 1
ATOM 647 O O . VAL A 1 81 ? 3.673 -4.788 19.648 1.00 70.94 81 VAL A O 1
ATOM 650 N N . ILE A 1 82 ? 3.236 -6.288 21.265 1.00 75.00 82 ILE A N 1
ATOM 651 C CA . ILE A 1 82 ? 3.501 -7.477 20.444 1.00 75.00 82 ILE A CA 1
ATOM 652 C C . ILE A 1 82 ? 2.542 -7.524 19.250 1.00 75.00 82 ILE A C 1
ATOM 654 O O . ILE A 1 82 ? 2.984 -7.720 18.124 1.00 75.00 82 ILE A O 1
ATOM 658 N N . THR A 1 83 ? 1.248 -7.279 19.468 1.00 74.25 83 THR A N 1
ATOM 659 C CA . THR A 1 83 ? 0.248 -7.267 18.387 1.00 74.25 83 THR A CA 1
ATOM 660 C C . THR A 1 83 ? 0.563 -6.190 17.346 1.00 74.25 83 THR A C 1
ATOM 662 O O . THR A 1 83 ? 0.541 -6.471 16.151 1.00 74.25 83 THR A O 1
ATOM 665 N N . ILE A 1 84 ? 0.923 -4.975 17.778 1.00 76.50 84 ILE A N 1
ATOM 666 C CA . ILE A 1 84 ? 1.332 -3.887 16.874 1.00 76.50 84 ILE A CA 1
ATOM 667 C C . ILE A 1 84 ? 2.575 -4.290 16.078 1.00 76.50 84 ILE A C 1
ATOM 669 O O . ILE A 1 84 ? 2.604 -4.114 14.862 1.00 76.50 84 ILE A O 1
ATOM 673 N N . PHE A 1 85 ? 3.584 -4.859 16.738 1.00 78.50 85 PHE A N 1
ATOM 674 C CA . PHE A 1 85 ? 4.806 -5.302 16.075 1.00 78.50 85 PHE A CA 1
ATOM 675 C C . PHE A 1 85 ? 4.531 -6.401 15.040 1.00 78.50 85 PHE A C 1
ATOM 677 O O . PHE A 1 85 ? 5.049 -6.336 13.928 1.00 78.50 85 PHE A O 1
ATOM 684 N N . VAL A 1 86 ? 3.662 -7.363 15.365 1.00 80.31 86 VAL A N 1
ATOM 685 C CA . VAL A 1 86 ? 3.224 -8.416 14.438 1.00 80.31 86 VAL A CA 1
ATOM 686 C C . VAL A 1 86 ? 2.503 -7.818 13.232 1.00 80.31 86 VAL A C 1
ATOM 688 O O . VAL A 1 86 ? 2.821 -8.182 12.103 1.00 80.31 86 VAL A O 1
ATOM 691 N N . ILE A 1 87 ? 1.584 -6.869 13.440 1.00 82.44 87 ILE A N 1
ATOM 692 C CA . ILE A 1 87 ? 0.882 -6.187 12.342 1.00 82.44 87 ILE A CA 1
ATOM 693 C C . ILE A 1 87 ? 1.880 -5.439 11.453 1.00 82.44 87 ILE A C 1
ATOM 695 O O . ILE A 1 87 ? 1.809 -5.557 10.230 1.00 82.44 87 ILE A O 1
ATOM 699 N N . LEU A 1 88 ? 2.827 -4.704 12.041 1.00 81.25 88 LEU A N 1
ATOM 700 C CA . LEU A 1 88 ? 3.851 -3.968 11.295 1.00 81.25 88 LEU A CA 1
ATOM 701 C C . LEU A 1 88 ? 4.749 -4.906 10.485 1.00 81.25 88 LEU A C 1
ATOM 703 O O . LEU A 1 88 ? 4.938 -4.680 9.293 1.00 81.25 88 LEU A O 1
ATOM 707 N N . ALA A 1 89 ? 5.262 -5.972 11.100 1.00 84.31 89 ALA A N 1
ATOM 708 C CA . ALA A 1 89 ? 6.113 -6.953 10.432 1.00 84.31 89 ALA A CA 1
ATOM 709 C C . ALA A 1 89 ? 5.368 -7.674 9.298 1.00 84.31 89 ALA A C 1
ATOM 711 O O . ALA A 1 89 ? 5.899 -7.817 8.197 1.00 84.31 89 ALA A O 1
ATOM 712 N N . PHE A 1 90 ? 4.118 -8.073 9.538 1.00 84.25 90 PHE A N 1
ATOM 713 C CA . PHE A 1 90 ? 3.279 -8.721 8.536 1.00 84.25 90 PHE A CA 1
ATOM 714 C C . PHE A 1 90 ? 2.955 -7.785 7.367 1.00 84.25 90 PHE A C 1
ATOM 716 O O . PHE A 1 90 ? 3.098 -8.170 6.209 1.00 84.25 90 PHE A O 1
ATOM 723 N N . THR A 1 91 ? 2.601 -6.531 7.657 1.00 84.31 91 THR A N 1
ATOM 724 C CA . THR A 1 91 ? 2.336 -5.510 6.632 1.00 84.31 91 THR A CA 1
ATOM 725 C C . THR A 1 91 ? 3.592 -5.204 5.823 1.00 84.31 91 THR A C 1
ATOM 727 O O . THR A 1 91 ? 3.530 -5.099 4.599 1.00 84.31 91 THR A O 1
ATOM 730 N N . LEU A 1 92 ? 4.750 -5.104 6.480 1.00 85.31 92 LEU A N 1
ATOM 731 C CA . LEU A 1 92 ? 6.032 -4.912 5.809 1.00 85.31 92 LEU A CA 1
ATOM 732 C C . LEU A 1 92 ? 6.327 -6.085 4.870 1.00 85.31 92 LEU A C 1
ATOM 734 O O . LEU A 1 92 ? 6.672 -5.864 3.716 1.00 85.31 92 LEU A O 1
ATOM 738 N N . MET A 1 93 ? 6.141 -7.324 5.328 1.00 86.56 93 MET A N 1
ATOM 739 C CA . MET A 1 93 ? 6.353 -8.517 4.507 1.00 86.56 93 MET A CA 1
ATOM 740 C C . MET A 1 93 ? 5.408 -8.549 3.299 1.00 86.56 93 MET A C 1
ATOM 742 O O . MET A 1 93 ? 5.856 -8.778 2.175 1.00 86.56 93 MET A O 1
ATOM 746 N N . LEU A 1 94 ? 4.125 -8.248 3.520 1.00 86.44 94 LEU A N 1
ATOM 747 C CA . LEU A 1 94 ? 3.108 -8.154 2.474 1.00 86.44 94 LEU A CA 1
ATOM 748 C C . LEU A 1 94 ? 3.390 -7.059 1.456 1.00 86.44 94 LEU A C 1
ATOM 750 O O . LEU A 1 94 ? 3.012 -7.231 0.313 1.00 86.44 94 LEU A O 1
ATOM 754 N N . THR A 1 95 ? 4.011 -5.945 1.839 1.00 86.88 95 THR A N 1
ATOM 755 C CA . THR A 1 95 ? 4.221 -4.791 0.944 1.00 86.88 95 THR A CA 1
ATOM 756 C C . THR A 1 95 ? 5.631 -4.718 0.367 1.00 86.88 95 THR A C 1
ATOM 758 O O . THR A 1 95 ? 5.848 -4.027 -0.626 1.00 86.88 95 THR A O 1
ATOM 761 N N . CYS A 1 96 ? 6.587 -5.475 0.914 1.00 85.62 96 CYS A N 1
ATOM 762 C CA . CYS A 1 96 ? 7.987 -5.488 0.483 1.00 85.62 96 CYS A CA 1
ATOM 763 C C . CYS A 1 96 ? 8.145 -5.824 -1.010 1.00 85.62 96 CYS A C 1
ATOM 765 O O . CYS A 1 96 ? 9.028 -5.287 -1.682 1.00 85.62 96 CYS A O 1
ATOM 767 N N . PHE A 1 97 ? 7.244 -6.638 -1.576 1.00 83.94 97 PHE A N 1
ATOM 768 C CA . PHE A 1 97 ? 7.271 -6.940 -3.009 1.00 83.94 97 PHE A CA 1
ATOM 769 C C . PHE A 1 97 ? 7.130 -5.680 -3.877 1.00 83.94 97 PHE A C 1
ATOM 771 O O . PHE A 1 97 ? 7.696 -5.658 -4.967 1.00 83.94 97 PHE A O 1
ATOM 778 N N . HIS A 1 98 ? 6.453 -4.619 -3.412 1.00 83.38 98 HIS A N 1
ATOM 779 C CA . HIS A 1 98 ? 6.313 -3.379 -4.178 1.00 83.38 98 HIS A CA 1
ATOM 780 C C . HIS A 1 98 ? 7.675 -2.741 -4.474 1.00 83.38 98 HIS A C 1
ATOM 782 O O . HIS A 1 98 ? 7.884 -2.275 -5.594 1.00 83.38 98 HIS A O 1
ATOM 788 N N . HIS A 1 99 ? 8.626 -2.803 -3.534 1.00 81.38 99 HIS A N 1
ATOM 789 C CA . HIS A 1 99 ? 9.972 -2.259 -3.732 1.00 81.38 99 HIS A CA 1
ATOM 790 C C . HIS A 1 99 ? 10.717 -2.972 -4.871 1.00 81.38 99 HIS A C 1
ATOM 792 O O . HIS A 1 99 ? 11.427 -2.331 -5.647 1.00 81.38 99 HIS A O 1
ATOM 798 N N . PHE A 1 100 ? 10.529 -4.286 -4.999 1.00 79.81 100 PHE A N 1
ATOM 799 C CA . PHE A 1 100 ? 11.208 -5.101 -6.008 1.00 79.81 100 PHE A CA 1
ATOM 800 C C . PHE A 1 100 ? 10.406 -5.275 -7.303 1.00 79.81 100 PHE A C 1
ATOM 802 O O . PHE A 1 100 ? 10.971 -5.660 -8.327 1.00 79.81 100 PHE A O 1
ATOM 809 N N . SER A 1 101 ? 9.102 -4.986 -7.272 1.00 82.56 101 SER A N 1
ATOM 810 C CA . SER A 1 101 ? 8.197 -5.161 -8.410 1.00 82.56 101 SER A CA 1
ATOM 811 C C . SER A 1 101 ? 8.409 -4.137 -9.524 1.00 82.56 101 SER A C 1
ATOM 813 O O . SER A 1 101 ? 8.104 -4.447 -10.674 1.00 82.56 101 SER A O 1
ATOM 815 N N . TYR A 1 102 ? 8.965 -2.958 -9.219 1.00 82.69 102 TYR A N 1
ATOM 816 C CA . TYR A 1 102 ? 9.223 -1.896 -10.193 1.00 82.69 102 TYR A CA 1
ATOM 817 C C . TYR A 1 102 ? 10.720 -1.690 -10.412 1.00 82.69 102 TYR A C 1
ATOM 819 O O . TYR A 1 102 ? 11.518 -1.658 -9.475 1.00 82.69 102 TYR A O 1
ATOM 827 N N . ARG A 1 103 ? 11.103 -1.499 -11.673 1.00 77.31 103 ARG A N 1
ATOM 828 C CA . ARG A 1 103 ? 12.453 -1.084 -12.063 1.00 77.31 103 ARG A CA 1
ATOM 829 C C . ARG A 1 103 ? 12.346 0.160 -12.932 1.00 77.31 103 ARG A C 1
ATOM 831 O O . ARG A 1 103 ? 11.419 0.289 -13.727 1.00 77.31 103 ARG A O 1
ATOM 838 N N . CYS A 1 104 ? 13.288 1.081 -12.770 1.00 79.75 104 CYS A N 1
ATOM 839 C CA . CYS A 1 104 ? 13.342 2.299 -13.565 1.00 79.75 104 CYS A CA 1
ATOM 840 C C . CYS A 1 104 ? 14.432 2.166 -14.620 1.00 79.75 104 CYS A C 1
ATOM 842 O O . CYS A 1 104 ? 15.569 1.834 -14.289 1.00 79.75 104 CYS A O 1
ATOM 844 N N . ALA A 1 105 ? 14.073 2.421 -15.874 1.00 73.88 105 ALA A N 1
ATOM 845 C CA . ALA A 1 105 ? 15.015 2.447 -16.981 1.00 73.88 105 ALA A CA 1
ATOM 846 C C . ALA A 1 105 ? 15.084 3.848 -17.581 1.00 73.88 105 ALA A C 1
ATOM 848 O O . ALA A 1 105 ? 14.088 4.580 -17.635 1.00 73.88 105 ALA A O 1
ATOM 849 N N . THR A 1 106 ? 16.282 4.209 -18.029 1.00 74.31 106 THR A N 1
ATOM 850 C CA . THR A 1 106 ? 16.538 5.431 -18.780 1.00 74.31 106 THR A CA 1
ATOM 851 C C . THR A 1 106 ? 16.426 5.130 -20.269 1.00 74.31 106 THR A C 1
ATOM 853 O O . THR A 1 106 ? 16.999 4.175 -20.792 1.00 74.31 106 THR A O 1
ATOM 856 N N . LEU A 1 107 ? 15.626 5.936 -20.951 1.00 75.00 107 LEU A N 1
ATOM 857 C CA . LEU A 1 107 ? 15.312 5.811 -22.363 1.00 75.00 107 LEU A CA 1
ATOM 858 C C . LEU A 1 107 ? 15.804 7.065 -23.069 1.00 75.00 107 LEU A C 1
ATOM 860 O O . LEU A 1 107 ? 15.517 8.184 -22.643 1.00 75.00 107 LEU A O 1
ATOM 864 N N . TRP A 1 108 ? 16.515 6.870 -24.171 1.00 72.94 108 TRP A N 1
ATOM 865 C CA . TRP A 1 108 ? 16.919 7.955 -25.049 1.00 72.94 108 TRP A CA 1
ATOM 866 C C . TRP A 1 108 ? 15.835 8.172 -26.101 1.00 72.94 108 TRP A C 1
ATOM 868 O O . TRP A 1 108 ? 15.601 7.320 -26.964 1.00 72.94 108 TRP A O 1
ATOM 878 N N . VAL A 1 109 ? 15.154 9.307 -26.001 1.00 78.06 109 VAL A N 1
ATOM 879 C CA . VAL A 1 109 ? 14.074 9.721 -26.899 1.00 78.06 109 VAL A CA 1
ATOM 880 C C . VAL A 1 109 ? 14.536 10.895 -27.759 1.00 78.06 109 VAL A C 1
ATOM 882 O O . VAL A 1 109 ? 15.525 11.561 -27.451 1.00 78.06 109 VAL A O 1
ATOM 885 N N . CYS A 1 110 ? 13.831 11.143 -28.863 1.00 78.75 110 CYS A N 1
ATOM 886 C CA . CYS A 1 110 ? 14.157 12.224 -29.794 1.00 78.75 110 CYS A CA 1
ATOM 887 C C . CYS A 1 110 ? 15.590 12.122 -30.367 1.00 78.75 110 CYS A C 1
ATOM 889 O O . CYS A 1 110 ? 16.397 13.039 -30.224 1.00 78.75 110 CYS A O 1
ATOM 891 N N . ASN A 1 111 ? 15.930 10.987 -30.988 1.00 80.25 111 ASN A N 1
ATOM 892 C CA . ASN A 1 111 ? 17.237 10.775 -31.628 1.00 80.25 111 ASN A CA 1
ATOM 893 C C . ASN A 1 111 ? 18.429 11.054 -30.682 1.00 80.25 111 ASN A C 1
ATOM 895 O O . ASN A 1 111 ? 19.340 11.802 -31.019 1.00 80.25 111 ASN A O 1
ATOM 899 N N . MET A 1 112 ? 18.388 10.486 -29.470 1.00 73.69 112 MET A N 1
ATOM 900 C CA . MET A 1 112 ? 19.426 10.616 -28.428 1.00 73.69 112 MET A CA 1
ATOM 901 C C . MET A 1 112 ? 19.604 12.017 -27.815 1.00 73.69 112 MET A C 1
ATOM 903 O O . MET A 1 112 ? 20.546 12.229 -27.058 1.00 73.69 112 MET A O 1
ATOM 907 N N . THR A 1 113 ? 18.705 12.968 -28.078 1.00 80.81 113 THR A N 1
ATOM 908 C CA . THR A 1 113 ? 18.825 14.337 -27.533 1.00 80.81 113 THR A CA 1
ATOM 909 C C . THR A 1 113 ? 18.136 14.529 -26.184 1.00 80.81 113 THR A C 1
ATOM 911 O O . THR A 1 113 ? 18.449 15.473 -25.461 1.00 80.81 113 THR A O 1
ATOM 914 N N . GLN A 1 114 ? 17.204 13.645 -25.818 1.00 79.25 114 GLN A N 1
ATOM 915 C CA . GLN A 1 114 ? 16.444 13.741 -24.575 1.00 79.25 114 GLN A CA 1
ATOM 916 C C . GLN A 1 114 ? 16.516 12.432 -23.790 1.00 79.25 114 GLN A C 1
ATOM 918 O O . GLN A 1 114 ? 16.268 11.352 -24.328 1.00 79.25 114 GLN A O 1
ATOM 923 N N . VAL A 1 115 ? 16.816 12.540 -22.495 1.00 79.00 115 VAL A N 1
ATOM 924 C CA . VAL A 1 115 ? 16.765 11.416 -21.555 1.00 79.00 115 VAL A CA 1
ATOM 925 C C . VAL A 1 115 ? 15.418 11.434 -20.852 1.00 79.00 115 VAL A C 1
ATOM 927 O O . VAL A 1 115 ? 15.035 12.432 -20.243 1.00 79.00 115 VAL A O 1
ATOM 930 N N . TYR A 1 116 ? 14.705 10.319 -20.920 1.00 77.44 116 TYR A N 1
ATOM 931 C CA . TYR A 1 116 ? 13.445 10.117 -20.225 1.00 77.44 116 TYR A CA 1
ATOM 932 C C . TYR A 1 1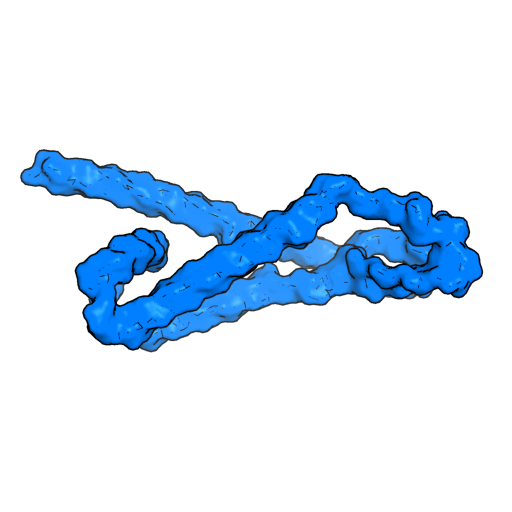16 ? 13.561 8.914 -19.293 1.00 77.44 116 TYR A C 1
ATOM 934 O O . TYR A 1 116 ? 14.013 7.846 -19.700 1.00 77.44 116 TYR A O 1
ATOM 942 N N . MET A 1 117 ? 13.161 9.075 -18.034 1.00 78.25 117 MET A N 1
ATOM 943 C CA . MET A 1 117 ? 13.191 8.001 -17.044 1.00 78.25 117 MET A CA 1
ATOM 944 C C . MET A 1 117 ? 11.769 7.525 -16.776 1.00 78.25 117 MET A C 1
ATOM 946 O O . MET A 1 117 ? 10.896 8.326 -16.439 1.00 78.25 117 MET A O 1
ATOM 950 N N . LYS A 1 118 ? 11.530 6.220 -16.917 1.00 76.25 118 LYS A N 1
ATOM 951 C CA . LYS A 1 118 ? 10.232 5.615 -16.601 1.00 76.25 118 LYS A CA 1
ATOM 952 C C . LYS A 1 118 ? 10.432 4.379 -15.740 1.00 76.25 118 LYS A C 1
ATOM 954 O O . LYS A 1 118 ? 11.301 3.553 -16.015 1.00 76.25 118 LYS A O 1
ATOM 959 N N . CYS A 1 119 ? 9.608 4.259 -14.706 1.00 78.06 119 CYS A N 1
ATOM 960 C CA . CYS A 1 119 ? 9.540 3.073 -13.868 1.00 78.06 119 CYS A CA 1
ATOM 961 C C . CYS A 1 119 ? 8.410 2.177 -14.370 1.00 78.06 119 CYS A C 1
ATOM 963 O O . CYS A 1 119 ? 7.267 2.619 -14.488 1.00 78.06 119 CYS A O 1
ATOM 965 N N . LEU A 1 120 ? 8.750 0.940 -14.719 1.00 76.12 120 LEU A N 1
ATOM 966 C CA . LEU A 1 120 ? 7.823 -0.066 -15.225 1.00 76.12 120 LEU A CA 1
ATOM 967 C C . LEU A 1 120 ? 7.873 -1.307 -14.329 1.00 76.12 120 LEU A C 1
ATOM 969 O O . LEU A 1 120 ? 8.886 -1.544 -13.658 1.00 76.12 120 LEU A O 1
ATOM 973 N N . PRO A 1 121 ? 6.787 -2.098 -14.288 1.00 78.44 121 PRO A N 1
ATOM 974 C CA . PRO A 1 121 ? 6.813 -3.362 -13.578 1.00 78.44 121 PRO A CA 1
ATOM 975 C C . PRO A 1 121 ? 7.857 -4.289 -14.207 1.00 78.44 121 PRO A C 1
ATOM 977 O O . PRO A 1 121 ? 8.045 -4.319 -15.422 1.00 78.44 121 PRO A O 1
ATOM 980 N N . VAL A 1 122 ? 8.534 -5.071 -13.373 1.00 76.81 122 VAL A N 1
ATOM 981 C CA . VAL A 1 122 ? 9.604 -5.986 -13.793 1.00 76.81 122 VAL A CA 1
ATOM 982 C C . VAL A 1 122 ? 9.109 -7.056 -14.770 1.00 76.81 122 VAL A C 1
ATOM 984 O O . VAL A 1 122 ? 9.876 -7.517 -15.607 1.00 76.81 122 VAL A O 1
ATOM 987 N N . THR A 1 123 ? 7.820 -7.395 -14.707 1.00 74.00 123 THR A N 1
ATOM 988 C CA . THR A 1 123 ? 7.126 -8.333 -15.599 1.00 74.00 123 THR A CA 1
ATOM 989 C C . THR A 1 123 ? 6.814 -7.753 -16.982 1.00 74.00 123 THR A C 1
ATOM 991 O O . THR A 1 123 ? 6.315 -8.479 -17.839 1.00 74.00 123 THR A O 1
ATOM 994 N N . TRP A 1 124 ? 7.085 -6.465 -17.224 1.00 73.81 124 TRP A N 1
ATOM 995 C CA . TRP A 1 124 ? 6.868 -5.838 -18.526 1.00 73.81 124 TRP A CA 1
ATOM 996 C C . TRP A 1 124 ? 7.816 -6.396 -19.593 1.00 73.81 124 TRP A C 1
ATOM 998 O O . TRP A 1 124 ? 8.919 -6.859 -19.301 1.00 73.81 124 TRP A O 1
ATOM 1008 N N . ASN A 1 125 ? 7.419 -6.308 -20.863 1.00 71.62 125 ASN A N 1
ATOM 1009 C CA . ASN A 1 125 ? 8.264 -6.743 -21.966 1.00 71.62 125 ASN A CA 1
ATOM 1010 C C . ASN A 1 125 ? 9.364 -5.704 -22.266 1.00 71.62 125 ASN A C 1
ATOM 1012 O O . ASN A 1 125 ? 9.202 -4.805 -23.091 1.00 71.62 125 ASN A O 1
ATOM 1016 N N . TRP A 1 126 ? 10.501 -5.812 -21.575 1.00 70.31 126 TRP A N 1
ATOM 1017 C CA . TRP A 1 126 ? 11.637 -4.879 -21.687 1.00 70.31 126 TRP A CA 1
ATOM 1018 C C . TRP A 1 126 ? 12.266 -4.817 -23.085 1.00 70.31 126 TRP A C 1
ATOM 1020 O O . TRP A 1 126 ? 12.868 -3.808 -23.455 1.00 70.31 126 TRP A O 1
ATOM 1030 N N . THR A 1 127 ? 12.081 -5.868 -23.885 1.00 67.12 127 THR A N 1
ATOM 1031 C CA . THR A 1 127 ? 12.580 -5.940 -25.265 1.00 67.12 127 THR A CA 1
ATOM 1032 C C . THR A 1 127 ? 11.915 -4.907 -26.181 1.00 67.12 127 THR A C 1
ATOM 1034 O O . THR A 1 127 ? 12.548 -4.402 -27.111 1.00 67.12 127 THR A O 1
ATOM 1037 N N . GLU A 1 128 ? 10.677 -4.503 -25.878 1.00 65.75 128 GLU A N 1
ATOM 1038 C CA . GLU A 1 128 ? 9.915 -3.536 -26.674 1.00 65.75 128 GLU A CA 1
ATOM 1039 C C . GLU A 1 128 ? 10.514 -2.119 -26.609 1.00 65.75 128 GLU A C 1
ATOM 1041 O O . GLU A 1 128 ? 10.474 -1.353 -27.580 1.00 65.75 128 GLU A O 1
ATOM 1046 N N . PHE A 1 129 ? 11.181 -1.799 -25.498 1.00 65.00 129 PHE A N 1
ATOM 1047 C CA . PHE A 1 129 ? 11.906 -0.545 -25.309 1.00 65.00 129 PHE A CA 1
ATOM 1048 C C . PHE A 1 129 ? 13.271 -0.507 -26.015 1.00 65.00 129 PHE A C 1
ATOM 1050 O O . PHE A 1 129 ? 13.904 0.546 -26.066 1.00 65.00 129 PHE A O 1
ATOM 1057 N N . GLY A 1 130 ? 13.710 -1.608 -26.638 1.00 58.34 130 GLY A N 1
ATOM 1058 C CA . GLY A 1 130 ? 14.995 -1.675 -27.342 1.00 58.34 130 GLY A CA 1
ATOM 1059 C C . GLY A 1 130 ? 16.215 -1.658 -26.417 1.00 58.34 130 GLY A C 1
ATOM 1060 O O . GLY A 1 130 ? 17.315 -1.380 -26.885 1.00 58.34 130 GLY A O 1
ATOM 1061 N N . LEU A 1 131 ? 16.018 -1.950 -25.129 1.00 61.88 131 LEU A N 1
ATOM 1062 C CA . LEU A 1 131 ? 17.077 -2.164 -24.146 1.00 61.88 131 LEU A CA 1
ATOM 1063 C C . LEU A 1 131 ? 17.529 -3.635 -24.252 1.00 61.88 131 LEU A C 1
ATOM 1065 O O . LEU A 1 131 ? 16.796 -4.549 -23.876 1.00 61.88 131 LEU A O 1
ATOM 1069 N N . VAL A 1 132 ? 18.700 -3.868 -24.847 1.00 52.72 132 VAL A N 1
ATOM 1070 C CA . VAL A 1 132 ? 19.279 -5.204 -25.104 1.00 52.72 132 VAL A CA 1
ATOM 1071 C C . VAL A 1 132 ? 19.931 -5.778 -23.834 1.00 52.72 132 VAL A C 1
ATOM 1073 O O . VAL A 1 132 ? 20.497 -5.022 -23.049 1.00 52.72 132 VAL A O 1
ATOM 1076 N N . PRO A 1 133 ? 19.952 -7.111 -23.679 1.00 53.34 133 PRO A N 1
ATOM 1077 C CA . PRO A 1 133 ? 18.894 -7.862 -23.024 1.00 53.34 133 PRO A CA 1
ATOM 1078 C C . PRO A 1 133 ? 18.940 -7.630 -21.504 1.00 53.34 133 PRO A C 1
ATOM 1080 O O . PRO A 1 133 ? 19.796 -8.170 -20.800 1.00 53.34 133 PRO A O 1
ATOM 1083 N N . HIS A 1 134 ? 17.999 -6.862 -20.957 1.00 55.31 134 HIS A N 1
ATOM 1084 C CA . HIS A 1 134 ? 17.776 -6.969 -19.518 1.00 55.31 134 HIS A CA 1
ATOM 1085 C C . HIS A 1 134 ? 17.296 -8.391 -19.204 1.00 55.31 134 HIS A C 1
ATOM 1087 O O . HIS A 1 134 ? 16.375 -8.888 -19.851 1.00 55.31 134 HIS A O 1
ATOM 1093 N N . TYR A 1 135 ? 17.960 -9.039 -18.240 1.00 59.62 135 TYR A N 1
ATOM 1094 C CA . TYR A 1 135 ? 17.607 -10.350 -17.696 1.00 59.62 135 TYR A CA 1
ATOM 1095 C C . TYR A 1 135 ? 16.091 -10.431 -17.489 1.00 59.62 135 TYR A C 1
ATOM 1097 O O . TYR A 1 135 ? 15.537 -9.712 -16.653 1.00 59.62 135 TYR A O 1
ATOM 1105 N N . GLN A 1 136 ? 15.420 -11.260 -18.291 1.00 64.31 136 GLN A N 1
ATOM 1106 C CA . GLN A 1 136 ? 13.996 -11.501 -18.113 1.00 64.31 136 GLN A CA 1
ATOM 1107 C C . GLN A 1 136 ? 13.796 -12.141 -16.735 1.00 64.31 136 GLN A C 1
ATOM 1109 O O . GLN A 1 136 ? 14.539 -13.062 -16.381 1.00 64.31 136 GLN A O 1
ATOM 1114 N N . PRO A 1 137 ? 12.837 -11.649 -15.931 1.00 70.81 137 PRO A N 1
ATOM 1115 C CA . PRO A 1 137 ? 12.570 -12.239 -14.631 1.00 70.81 137 PRO A CA 1
ATOM 1116 C C . PRO A 1 137 ? 12.212 -13.716 -14.804 1.00 70.81 137 PRO A C 1
ATOM 1118 O O . PRO A 1 137 ? 11.496 -14.083 -15.734 1.00 70.81 137 PRO A O 1
ATOM 1121 N N . SER A 1 138 ? 12.692 -14.563 -13.893 1.00 78.06 138 SER A N 1
ATOM 1122 C CA . SER A 1 138 ? 12.297 -15.969 -13.885 1.00 78.06 138 SER A CA 1
ATOM 1123 C C . SER A 1 138 ? 10.774 -16.090 -13.756 1.00 78.06 138 SER A C 1
ATOM 1125 O O . SER A 1 138 ? 10.136 -15.299 -13.056 1.00 78.06 138 SER A O 1
ATOM 1127 N N . GLU A 1 139 ? 10.175 -17.098 -14.394 1.00 81.75 139 GLU A N 1
ATOM 1128 C CA . GLU A 1 139 ? 8.716 -17.307 -14.354 1.00 81.75 139 GLU A CA 1
ATOM 1129 C C . GLU A 1 139 ? 8.185 -17.407 -12.917 1.00 81.75 139 GLU A C 1
ATOM 1131 O O . GLU A 1 139 ? 7.123 -16.883 -12.587 1.00 81.75 139 GLU A O 1
ATOM 1136 N N . ARG A 1 140 ? 8.985 -18.000 -12.023 1.00 79.94 140 ARG A N 1
ATOM 1137 C CA . ARG A 1 140 ? 8.691 -18.092 -10.588 1.00 79.94 140 ARG A CA 1
ATOM 1138 C C . ARG A 1 140 ? 8.629 -16.725 -9.916 1.00 79.94 140 ARG A C 1
ATOM 1140 O O . ARG A 1 140 ? 7.782 -16.505 -9.057 1.00 79.94 140 ARG A O 1
ATOM 1147 N N . PHE A 1 141 ? 9.514 -15.809 -10.301 1.00 81.88 141 PHE A N 1
ATOM 1148 C CA . PHE A 1 141 ? 9.525 -14.454 -9.765 1.00 81.88 141 PHE A CA 1
ATOM 1149 C C . PHE A 1 141 ? 8.332 -13.643 -10.278 1.00 81.88 141 PHE A C 1
ATOM 1151 O O . PHE A 1 141 ? 7.675 -12.963 -9.494 1.00 81.88 141 PHE A O 1
ATOM 1158 N N . ALA A 1 142 ? 7.990 -13.767 -11.563 1.00 82.50 142 ALA A N 1
ATOM 1159 C CA . ALA A 1 142 ? 6.805 -13.121 -12.126 1.00 82.50 142 ALA A CA 1
ATOM 1160 C C . ALA A 1 142 ? 5.511 -13.617 -11.458 1.00 82.50 142 ALA A C 1
ATOM 1162 O O . ALA A 1 142 ? 4.663 -12.812 -11.064 1.00 82.50 142 ALA A O 1
ATOM 1163 N N . PHE A 1 143 ? 5.392 -14.933 -11.266 1.00 84.69 143 PHE A N 1
ATOM 1164 C CA . PHE A 1 143 ? 4.270 -15.539 -10.554 1.00 84.69 143 PHE A CA 1
ATOM 1165 C C . PHE A 1 143 ? 4.193 -15.072 -9.096 1.00 84.69 143 PHE A C 1
ATOM 1167 O O . PHE A 1 143 ? 3.113 -14.709 -8.637 1.00 84.69 143 PHE A O 1
ATOM 1174 N N . TYR A 1 144 ? 5.330 -15.015 -8.390 1.00 85.56 144 TYR A N 1
ATOM 1175 C CA . TYR A 1 144 ? 5.402 -14.495 -7.023 1.00 85.56 144 TYR A CA 1
ATOM 1176 C C . TYR A 1 144 ? 4.867 -13.062 -6.933 1.00 85.56 144 TYR A C 1
ATOM 1178 O O . TYR A 1 144 ? 3.964 -12.812 -6.143 1.00 85.56 144 TYR A O 1
ATOM 1186 N N . ILE A 1 145 ? 5.351 -12.143 -7.778 1.00 85.75 145 ILE A N 1
ATOM 1187 C CA . ILE A 1 145 ? 4.897 -10.744 -7.771 1.00 85.75 145 ILE A CA 1
ATOM 1188 C C . ILE A 1 145 ? 3.391 -10.652 -8.038 1.00 85.75 145 ILE A C 1
ATOM 1190 O O . ILE A 1 145 ? 2.688 -9.950 -7.312 1.00 85.75 145 ILE A O 1
ATOM 1194 N N . ASN A 1 146 ? 2.881 -11.378 -9.037 1.00 86.81 146 ASN A N 1
ATOM 1195 C CA . ASN A 1 146 ? 1.454 -11.358 -9.358 1.00 86.81 146 ASN A CA 1
ATOM 1196 C C . ASN A 1 146 ? 0.603 -11.888 -8.192 1.00 86.81 146 ASN A C 1
ATOM 1198 O O . ASN A 1 146 ? -0.382 -11.264 -7.796 1.00 86.81 146 ASN A O 1
ATOM 1202 N N . MET A 1 147 ? 1.026 -12.998 -7.585 1.00 87.75 147 MET A N 1
ATOM 1203 C CA . MET A 1 147 ? 0.354 -13.559 -6.415 1.00 87.75 147 MET A CA 1
ATOM 1204 C C . MET A 1 147 ? 0.413 -12.625 -5.205 1.00 87.75 147 MET A C 1
ATOM 1206 O O . MET A 1 147 ? -0.581 -12.502 -4.493 1.00 87.75 147 MET A O 1
ATOM 1210 N N . SER A 1 148 ? 1.526 -11.923 -4.979 1.00 88.69 148 SER A N 1
ATOM 1211 C CA . SER A 1 148 ? 1.645 -10.954 -3.885 1.00 88.69 148 SER A CA 1
ATOM 1212 C C . SER A 1 148 ? 0.740 -9.734 -4.072 1.00 88.69 148 SER A C 1
ATOM 1214 O O . SER A 1 148 ? 0.144 -9.285 -3.096 1.00 88.69 148 SER A O 1
ATOM 1216 N N . VAL A 1 149 ? 0.569 -9.228 -5.301 1.00 87.81 149 VAL A N 1
ATOM 1217 C CA . VAL A 1 149 ? -0.384 -8.137 -5.596 1.00 87.81 149 VAL A CA 1
ATOM 1218 C C . VAL A 1 149 ? -1.806 -8.557 -5.234 1.00 87.81 149 VAL A C 1
ATOM 1220 O O . VAL A 1 149 ? -2.510 -7.829 -4.532 1.00 87.81 149 VAL A O 1
ATOM 1223 N N . ILE A 1 150 ? -2.207 -9.753 -5.673 1.00 88.44 150 ILE A N 1
ATOM 1224 C CA . ILE A 1 150 ? -3.530 -10.314 -5.386 1.00 88.44 150 ILE A CA 1
ATOM 1225 C C . ILE A 1 150 ? -3.698 -10.503 -3.872 1.00 88.44 150 ILE A C 1
ATOM 1227 O O . ILE A 1 150 ? -4.676 -10.027 -3.294 1.00 88.44 150 ILE A O 1
ATOM 1231 N N . ALA A 1 151 ? -2.724 -11.127 -3.208 1.00 88.19 151 ALA A N 1
ATOM 1232 C CA . ALA A 1 151 ? -2.754 -11.352 -1.766 1.00 88.19 151 ALA A CA 1
ATOM 1233 C C . ALA A 1 151 ? -2.846 -10.040 -0.972 1.00 88.19 151 ALA A C 1
ATOM 1235 O O . ALA A 1 151 ? -3.646 -9.952 -0.044 1.00 88.19 151 ALA A O 1
ATOM 1236 N N . ASN A 1 152 ? -2.098 -9.002 -1.355 1.00 89.50 152 ASN A N 1
ATOM 1237 C CA . ASN A 1 152 ? -2.151 -7.695 -0.702 1.00 89.50 152 ASN A CA 1
ATOM 1238 C C . ASN A 1 152 ? -3.521 -7.017 -0.869 1.00 89.50 152 ASN A C 1
ATOM 1240 O O . ASN A 1 152 ? -4.034 -6.443 0.088 1.00 89.50 152 ASN A O 1
ATOM 1244 N N . ALA A 1 153 ? -4.160 -7.131 -2.037 1.00 89.00 153 ALA A N 1
ATOM 1245 C CA . ALA A 1 153 ? -5.512 -6.607 -2.240 1.00 89.00 153 ALA A CA 1
ATOM 1246 C C . ALA A 1 153 ? -6.549 -7.332 -1.361 1.00 89.00 153 ALA A C 1
ATOM 1248 O O . ALA A 1 153 ? -7.372 -6.693 -0.698 1.00 89.00 153 ALA A O 1
ATOM 1249 N N . PHE A 1 154 ? -6.489 -8.665 -1.300 1.00 90.25 154 PHE A N 1
ATOM 1250 C CA . PHE A 1 154 ? -7.421 -9.447 -0.487 1.00 90.25 154 PHE A CA 1
ATOM 1251 C C . PHE A 1 154 ? -7.203 -9.246 1.015 1.00 90.25 154 PHE A C 1
ATOM 1253 O O . PHE A 1 154 ? -8.153 -8.960 1.744 1.00 90.25 154 PHE A O 1
ATOM 1260 N N . ILE A 1 155 ? -5.962 -9.372 1.479 1.00 85.44 155 ILE A N 1
ATOM 1261 C CA . ILE A 1 155 ? -5.616 -9.341 2.905 1.00 85.44 155 ILE A CA 1
ATOM 1262 C C . ILE A 1 155 ? -5.591 -7.910 3.442 1.00 85.44 155 ILE A C 1
ATOM 1264 O O . ILE A 1 155 ? -6.032 -7.673 4.563 1.00 85.44 155 ILE A O 1
ATOM 1268 N N . GLY A 1 156 ? -5.096 -6.954 2.656 1.00 80.81 156 GLY A N 1
ATOM 1269 C CA . GLY A 1 156 ? -4.948 -5.563 3.079 1.00 80.81 156 GLY A CA 1
ATOM 1270 C C . GLY A 1 156 ? -6.236 -4.745 2.999 1.00 80.81 156 GLY A C 1
ATOM 1271 O O . GLY A 1 156 ? -6.381 -3.785 3.751 1.00 80.81 156 GLY A O 1
ATOM 1272 N N . VAL A 1 157 ? -7.176 -5.111 2.119 1.00 84.38 157 VAL A N 1
ATOM 1273 C 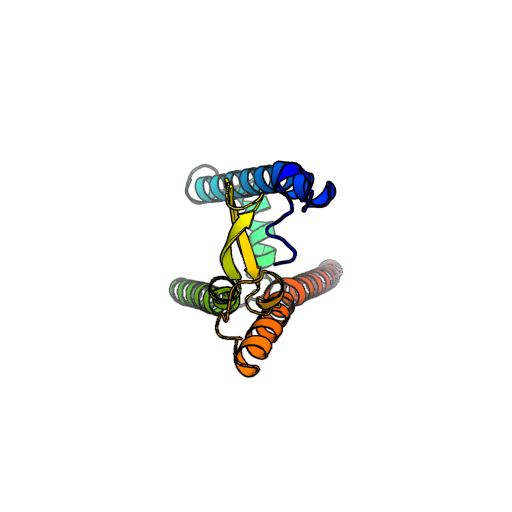CA . VAL A 1 157 ? -8.384 -4.303 1.867 1.00 84.38 157 VAL A CA 1
ATOM 1274 C C . VAL A 1 157 ? -9.660 -5.110 2.061 1.00 84.38 157 VAL A C 1
ATOM 1276 O O . VAL A 1 157 ? -10.488 -4.761 2.901 1.00 84.38 157 VAL A O 1
ATOM 1279 N N . ILE A 1 158 ? -9.828 -6.202 1.315 1.00 82.44 158 ILE A N 1
ATOM 1280 C CA . ILE A 1 158 ? -11.117 -6.900 1.229 1.00 82.44 158 ILE A CA 1
ATOM 1281 C C . ILE A 1 158 ? -11.497 -7.548 2.567 1.00 82.44 158 ILE A C 1
ATOM 1283 O O . ILE A 1 158 ? -12.582 -7.292 3.092 1.00 82.44 158 ILE A O 1
ATOM 1287 N N . ILE A 1 159 ? -10.605 -8.354 3.147 1.00 81.00 159 ILE A N 1
ATOM 1288 C CA . ILE A 1 159 ? -10.864 -9.060 4.409 1.00 81.00 159 ILE A CA 1
ATOM 1289 C C . ILE A 1 159 ? -11.158 -8.074 5.557 1.00 81.00 159 ILE A C 1
ATOM 1291 O O . ILE A 1 159 ? -12.191 -8.247 6.206 1.00 81.00 159 ILE A O 1
ATOM 1295 N N . PRO A 1 160 ? -10.349 -7.020 5.802 1.00 77.12 160 PRO A N 1
ATOM 1296 C CA . PRO A 1 160 ? -10.644 -6.033 6.839 1.00 77.12 160 PRO A CA 1
ATOM 1297 C C . PRO A 1 160 ? -12.009 -5.364 6.669 1.00 77.12 160 PRO A C 1
ATOM 1299 O O . PRO A 1 160 ? -12.740 -5.230 7.648 1.00 77.12 160 PRO A O 1
ATOM 1302 N N . VAL A 1 161 ? -12.390 -4.991 5.441 1.00 80.81 161 VAL A N 1
ATOM 1303 C CA . VAL A 1 161 ? -13.693 -4.362 5.167 1.00 80.81 161 VAL A CA 1
ATOM 1304 C C . VAL A 1 161 ? -14.840 -5.305 5.518 1.00 80.81 161 VAL A C 1
ATOM 1306 O O . VAL A 1 161 ? -15.771 -4.903 6.218 1.00 80.81 161 VAL A O 1
ATOM 1309 N N . PHE A 1 162 ? -14.761 -6.568 5.093 1.00 79.75 162 PHE A N 1
ATOM 1310 C CA . PHE A 1 162 ? -15.781 -7.557 5.434 1.00 79.75 162 PHE A CA 1
ATOM 1311 C C . PHE A 1 162 ? -15.848 -7.812 6.938 1.00 79.75 162 PHE A C 1
ATOM 1313 O O . PHE A 1 162 ? -16.940 -7.803 7.501 1.00 79.75 162 PHE A O 1
ATOM 1320 N N . VAL A 1 163 ? -14.707 -7.989 7.607 1.00 76.44 163 VAL A N 1
ATOM 1321 C CA . VAL A 1 163 ? -14.657 -8.204 9.060 1.00 76.44 163 VAL A CA 1
ATOM 1322 C C . VAL A 1 163 ? -15.302 -7.032 9.799 1.00 76.44 163 VAL A C 1
ATOM 1324 O O . VAL A 1 163 ? -16.161 -7.253 10.649 1.00 76.44 163 VAL A O 1
ATOM 1327 N N . VAL A 1 164 ? -14.965 -5.792 9.438 1.00 73.81 164 VAL A N 1
ATOM 1328 C CA . VAL A 1 164 ? -15.569 -4.595 10.041 1.00 73.81 164 VAL A CA 1
ATOM 1329 C C . VAL A 1 164 ? -17.078 -4.550 9.783 1.00 73.81 164 VAL A C 1
ATOM 1331 O O . VAL A 1 164 ? -17.846 -4.301 10.712 1.00 73.81 164 VAL A O 1
ATOM 1334 N N . ALA A 1 165 ? -17.527 -4.846 8.562 1.00 77.88 165 ALA A N 1
ATOM 1335 C CA . ALA A 1 165 ? -18.949 -4.874 8.229 1.00 77.88 165 ALA A CA 1
ATOM 1336 C C . ALA A 1 165 ? -19.716 -5.933 9.042 1.00 77.88 165 ALA A C 1
ATOM 1338 O O . ALA A 1 165 ? -20.736 -5.616 9.657 1.00 77.88 165 ALA A O 1
ATOM 1339 N N . PHE A 1 166 ? -19.209 -7.168 9.108 1.00 79.38 166 PHE A N 1
ATOM 1340 C CA . PHE A 1 166 ? -19.826 -8.247 9.882 1.00 79.38 166 PHE A CA 1
ATOM 1341 C C . PHE A 1 166 ? -19.855 -7.939 11.381 1.00 79.38 166 PHE A C 1
ATOM 1343 O O . PHE A 1 166 ? -20.889 -8.145 12.020 1.00 79.38 166 PHE A O 1
ATOM 1350 N N . LEU A 1 167 ? -18.764 -7.407 11.940 1.00 71.94 167 LEU A N 1
ATOM 1351 C CA . LEU A 1 167 ? -18.702 -7.014 13.349 1.00 71.94 167 LEU A CA 1
ATOM 1352 C C . LEU A 1 167 ? -19.708 -5.903 13.673 1.00 71.94 167 LEU A C 1
ATOM 1354 O O . LEU A 1 167 ? -20.394 -5.984 14.693 1.00 71.94 167 LEU A O 1
ATOM 1358 N N . ASN A 1 168 ? -19.851 -4.909 12.794 1.00 75.06 168 ASN A N 1
ATOM 1359 C CA . ASN A 1 168 ? -20.822 -3.829 12.968 1.00 75.06 168 ASN A CA 1
ATOM 1360 C C . ASN A 1 168 ? -22.270 -4.341 12.910 1.00 75.06 168 ASN A C 1
ATOM 1362 O O . ASN A 1 168 ? -23.079 -3.986 13.767 1.00 75.06 168 ASN A O 1
ATOM 1366 N N . VAL A 1 169 ? -22.602 -5.220 11.957 1.00 78.94 169 VAL A N 1
ATOM 1367 C CA . VAL A 1 169 ? -23.942 -5.836 11.871 1.00 78.94 169 VAL A CA 1
ATOM 1368 C C . VAL A 1 169 ? -24.236 -6.689 13.106 1.00 78.94 169 VAL A C 1
ATOM 1370 O O . VAL A 1 169 ? -25.323 -6.595 13.681 1.00 78.94 169 VAL A O 1
ATOM 1373 N N . TYR A 1 170 ? -23.269 -7.501 13.538 1.00 77.81 170 TYR A N 1
ATOM 1374 C CA . TYR A 1 170 ? -23.401 -8.331 14.733 1.00 77.81 170 TYR A CA 1
ATOM 1375 C C . TYR A 1 170 ? -23.627 -7.481 15.988 1.00 77.81 170 TYR A C 1
ATOM 1377 O O . TYR A 1 170 ? -24.497 -7.796 16.801 1.00 77.81 170 TYR A O 1
ATOM 1385 N N . LEU A 1 171 ? -22.900 -6.369 16.121 1.00 75.81 171 LEU A N 1
ATOM 1386 C CA . LEU A 1 171 ? -23.061 -5.441 17.232 1.00 75.81 171 LEU A CA 1
ATOM 1387 C C . LEU A 1 171 ? -24.459 -4.817 17.269 1.00 75.81 171 LEU A C 1
ATOM 1389 O O . LEU A 1 171 ? -25.076 -4.798 18.331 1.00 75.81 171 LEU A O 1
ATOM 1393 N N . ILE A 1 172 ? -24.971 -4.334 16.136 1.00 76.88 172 ILE A N 1
ATOM 1394 C CA . ILE A 1 172 ? -26.311 -3.730 16.078 1.00 76.88 172 ILE A CA 1
ATOM 1395 C C . ILE A 1 172 ? -27.367 -4.746 16.521 1.00 76.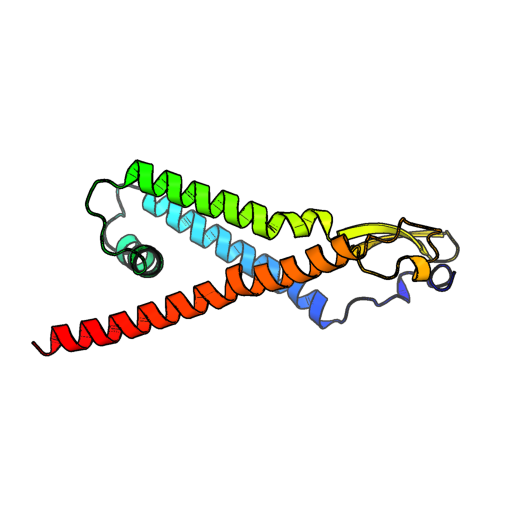88 172 ILE A C 1
ATOM 1397 O O . ILE A 1 172 ? -28.191 -4.429 17.378 1.00 76.88 172 ILE A O 1
ATOM 1401 N N . ARG A 1 173 ? -27.294 -5.986 16.020 1.00 77.31 173 ARG A N 1
ATOM 1402 C CA . ARG A 1 173 ? -28.212 -7.060 16.432 1.00 77.31 173 ARG A CA 1
ATOM 1403 C C . ARG A 1 173 ? -28.112 -7.358 17.927 1.00 77.31 173 ARG A C 1
ATOM 1405 O O . ARG A 1 173 ? -29.132 -7.492 18.595 1.00 77.31 173 ARG A O 1
ATOM 1412 N N . LEU A 1 174 ? -26.894 -7.429 18.464 1.00 79.19 174 LEU A N 1
ATOM 1413 C CA . LEU A 1 174 ? -26.670 -7.670 19.889 1.00 79.19 174 LEU A CA 1
ATOM 1414 C C . LEU A 1 174 ? -27.221 -6.531 20.762 1.00 79.19 174 LEU A C 1
ATOM 1416 O O . LEU A 1 174 ? -27.770 -6.795 21.829 1.00 79.19 174 LEU A O 1
ATOM 1420 N N . LEU A 1 175 ? -27.073 -5.276 20.327 1.00 77.81 175 LEU A N 1
ATOM 1421 C CA . LEU A 1 175 ? -27.605 -4.112 21.039 1.00 77.81 175 LEU A CA 1
ATOM 1422 C C . LEU A 1 175 ? -29.131 -4.098 21.031 1.00 77.81 175 LEU A C 1
ATOM 1424 O O . LEU A 1 175 ? -29.708 -3.892 22.091 1.00 77.81 175 LEU A O 1
ATOM 1428 N N . GLN A 1 176 ? -29.764 -4.393 19.891 1.00 75.62 176 GLN A N 1
ATOM 1429 C CA . GLN A 1 176 ? -31.224 -4.482 19.782 1.00 75.62 176 GLN A CA 1
ATOM 1430 C C . GLN A 1 176 ? -31.805 -5.513 20.757 1.00 75.62 176 GLN A C 1
ATOM 1432 O O . GLN A 1 176 ? -32.731 -5.197 21.496 1.00 75.62 176 GLN A O 1
ATOM 1437 N N . ILE A 1 177 ? -31.199 -6.704 20.835 1.00 83.50 177 ILE A N 1
ATOM 1438 C CA . ILE A 1 177 ? -31.616 -7.761 21.774 1.00 83.50 177 ILE A CA 1
ATOM 1439 C C . ILE A 1 177 ? -31.475 -7.308 23.237 1.00 83.50 177 ILE A C 1
ATOM 1441 O O . ILE A 1 177 ? -32.287 -7.676 24.078 1.00 83.50 177 ILE A O 1
ATOM 1445 N N . ARG A 1 178 ? -30.449 -6.510 23.557 1.00 74.38 178 ARG A N 1
ATOM 1446 C CA . ARG A 1 178 ? -30.190 -6.016 24.920 1.00 74.38 178 ARG A CA 1
ATOM 1447 C C . ARG A 1 178 ? -31.095 -4.861 25.351 1.00 74.38 178 ARG A C 1
ATOM 1449 O O . ARG A 1 178 ? -31.210 -4.655 26.549 1.00 74.3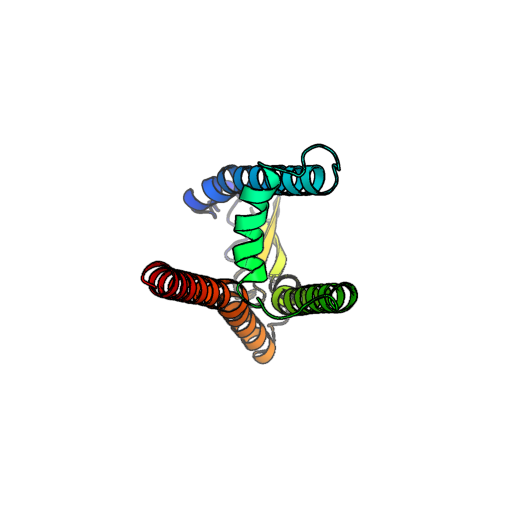8 178 ARG A O 1
ATOM 1456 N N . THR A 1 179 ? -31.658 -4.089 24.423 1.00 69.38 179 THR A N 1
ATOM 1457 C CA . THR A 1 179 ? -32.588 -2.980 24.722 1.00 69.38 179 THR A CA 1
ATOM 1458 C C . THR A 1 179 ? -34.051 -3.408 24.831 1.00 69.38 179 THR A C 1
ATOM 1460 O O . THR A 1 179 ? -34.842 -2.670 25.401 1.00 69.38 179 THR A O 1
ATOM 1463 N N . GLU A 1 180 ? -34.408 -4.575 24.293 1.00 63.06 180 GLU A N 1
ATOM 1464 C CA . GLU A 1 180 ? -35.757 -5.165 24.379 1.00 63.06 180 GLU A CA 1
ATOM 1465 C C . GLU A 1 180 ? -35.979 -5.966 25.683 1.00 63.06 180 GLU A C 1
ATOM 1467 O O . GLU A 1 180 ? -37.049 -6.536 25.888 1.00 63.06 180 GLU A O 1
ATOM 1472 N N . GLN A 1 181 ? -34.961 -6.039 26.548 1.00 46.38 181 GLN A N 1
ATOM 1473 C CA . GLN A 1 181 ? -34.923 -6.816 27.789 1.00 46.38 181 GLN A CA 1
ATOM 1474 C C . GLN A 1 181 ? -34.722 -5.894 28.992 1.00 46.38 181 GLN A C 1
ATOM 1476 O O . GLN A 1 181 ? -35.366 -6.151 30.032 1.00 46.38 181 GLN A O 1
#